Protein AF-A0A4P2PU37-F1 (afdb_monomer_lite)

Structure (mmCIF, N/CA/C/O backbone):
data_AF-A0A4P2PU37-F1
#
_entry.id   AF-A0A4P2PU37-F1
#
loop_
_atom_site.group_PDB
_atom_site.id
_atom_site.type_symbol
_atom_site.label_atom_id
_atom_site.label_alt_id
_atom_site.label_comp_id
_atom_site.label_asym_id
_atom_site.label_entity_id
_atom_site.label_seq_id
_atom_site.pdbx_PDB_ins_code
_atom_site.Cartn_x
_atom_site.Cartn_y
_atom_site.Cartn_z
_atom_site.occupancy
_atom_site.B_iso_or_equiv
_atom_site.auth_seq_id
_atom_site.auth_comp_id
_atom_site.auth_asym_id
_atom_site.auth_atom_id
_atom_site.pdbx_PDB_model_num
ATOM 1 N N . MET A 1 1 ? 13.253 -7.412 18.523 1.00 65.69 1 MET A N 1
ATOM 2 C CA . MET A 1 1 ? 12.822 -6.190 17.816 1.00 65.69 1 MET A CA 1
ATOM 3 C C . MET A 1 1 ? 11.401 -6.396 17.293 1.00 65.69 1 MET A C 1
ATOM 5 O O . MET A 1 1 ? 11.232 -7.110 16.310 1.00 65.69 1 MET A O 1
ATOM 9 N N . PRO A 1 2 ? 10.362 -5.872 17.968 1.00 86.50 2 PRO A N 1
ATOM 10 C CA . PRO A 1 2 ? 8.965 -6.114 17.576 1.00 86.50 2 PRO A CA 1
ATOM 11 C C . PRO A 1 2 ? 8.624 -5.653 16.155 1.00 86.50 2 PRO A C 1
ATOM 13 O O . PRO A 1 2 ? 7.863 -6.328 15.464 1.00 86.50 2 PRO A O 1
ATOM 16 N N . MET A 1 3 ? 9.255 -4.575 15.675 1.00 94.00 3 MET A N 1
ATOM 17 C CA . MET A 1 3 ? 9.102 -4.128 14.287 1.00 94.00 3 MET A CA 1
ATOM 18 C C . MET A 1 3 ? 9.576 -5.183 13.276 1.00 94.00 3 MET A C 1
ATOM 20 O O . MET A 1 3 ? 8.877 -5.446 12.304 1.00 94.00 3 MET A O 1
ATOM 24 N N . ASP A 1 4 ? 10.692 -5.871 13.527 1.00 95.38 4 ASP A N 1
ATOM 25 C CA . ASP A 1 4 ? 11.178 -6.914 12.613 1.00 95.38 4 ASP A CA 1
ATOM 26 C C . ASP A 1 4 ? 10.218 -8.100 12.519 1.00 95.38 4 ASP A C 1
ATOM 28 O O . ASP A 1 4 ? 10.072 -8.696 11.456 1.00 95.38 4 ASP A O 1
ATOM 32 N N . SER A 1 5 ? 9.506 -8.416 13.606 1.00 96.81 5 SER A N 1
ATOM 33 C CA . SER A 1 5 ? 8.464 -9.452 13.586 1.00 96.81 5 SER A CA 1
ATOM 34 C C . SER A 1 5 ? 7.273 -9.040 12.716 1.00 96.81 5 SER A C 1
ATOM 36 O O . SER A 1 5 ? 6.721 -9.872 11.995 1.00 96.81 5 SER A O 1
ATOM 38 N N . ILE A 1 6 ? 6.897 -7.756 12.734 1.00 98.12 6 ILE A N 1
ATOM 39 C CA . ILE A 1 6 ? 5.874 -7.200 11.838 1.00 98.12 6 ILE A CA 1
ATOM 40 C C . ILE A 1 6 ? 6.358 -7.188 10.387 1.00 98.12 6 ILE A C 1
ATOM 42 O O . ILE A 1 6 ? 5.600 -7.573 9.500 1.00 98.12 6 ILE A O 1
ATOM 46 N N . ILE A 1 7 ? 7.611 -6.807 10.133 1.00 98.44 7 ILE A N 1
ATOM 47 C CA . ILE A 1 7 ? 8.194 -6.803 8.785 1.00 98.44 7 ILE A CA 1
ATOM 48 C C . ILE A 1 7 ? 8.253 -8.228 8.228 1.00 98.44 7 ILE A C 1
ATOM 50 O O . ILE A 1 7 ? 7.788 -8.461 7.117 1.00 98.44 7 ILE A O 1
ATOM 54 N N . ALA A 1 8 ? 8.747 -9.203 8.994 1.00 98.44 8 ALA A N 1
ATOM 55 C CA . ALA A 1 8 ? 8.789 -10.603 8.572 1.00 98.44 8 ALA A CA 1
ATOM 56 C C . ALA A 1 8 ? 7.382 -11.157 8.287 1.00 98.44 8 ALA A C 1
ATOM 58 O O . ALA A 1 8 ? 7.163 -11.837 7.281 1.00 98.44 8 ALA A O 1
ATOM 59 N N . TRP A 1 9 ? 6.403 -10.816 9.131 1.00 98.56 9 TRP A N 1
ATOM 60 C CA . TRP A 1 9 ? 5.000 -11.138 8.884 1.00 98.56 9 TRP A CA 1
ATOM 61 C C . TRP A 1 9 ? 4.493 -10.508 7.577 1.00 98.56 9 TRP A C 1
ATOM 63 O O . TRP A 1 9 ? 3.928 -11.218 6.745 1.00 98.56 9 TRP A O 1
ATOM 73 N N . ALA A 1 10 ? 4.747 -9.221 7.348 1.00 98.75 10 ALA A N 1
ATOM 74 C CA . ALA A 1 10 ? 4.367 -8.517 6.127 1.00 98.75 10 ALA A CA 1
ATOM 75 C C . ALA A 1 10 ? 5.001 -9.139 4.870 1.00 98.75 10 ALA A C 1
ATOM 77 O O . ALA A 1 10 ? 4.288 -9.415 3.905 1.00 98.75 10 ALA A O 1
ATOM 78 N N . VAL A 1 11 ? 6.300 -9.454 4.900 1.00 98.75 11 VAL A N 1
ATOM 79 C CA . VAL A 1 11 ? 6.991 -10.160 3.806 1.00 98.75 11 VAL A CA 1
ATOM 80 C C . VAL A 1 11 ? 6.341 -11.516 3.537 1.00 98.75 11 VAL A C 1
ATOM 82 O O . VAL A 1 11 ? 6.129 -11.871 2.378 1.00 98.75 11 VAL A O 1
ATOM 85 N N . SER A 1 12 ? 5.949 -12.257 4.581 1.00 98.69 12 SER A N 1
ATOM 86 C CA . SER A 1 12 ? 5.263 -13.543 4.405 1.00 98.69 12 SER A CA 1
ATOM 87 C C . SER A 1 12 ? 3.925 -13.407 3.664 1.00 98.69 12 SER A C 1
ATOM 89 O O . SER A 1 12 ? 3.588 -14.269 2.852 1.00 98.69 12 SER A O 1
ATOM 91 N N . LEU A 1 13 ? 3.187 -12.309 3.883 1.00 98.75 13 LEU A N 1
ATOM 92 C CA . LEU A 1 13 ? 1.969 -12.007 3.127 1.00 98.75 13 LEU A CA 1
ATOM 93 C C . LEU A 1 13 ? 2.294 -11.695 1.666 1.00 98.75 13 LEU A C 1
ATOM 95 O O . LEU A 1 13 ? 1.659 -12.246 0.769 1.00 98.75 13 LEU A O 1
ATOM 99 N N . MET A 1 14 ? 3.300 -10.850 1.429 1.00 98.75 14 MET A N 1
ATOM 100 C CA . MET A 1 14 ? 3.706 -10.453 0.081 1.00 98.75 14 MET A CA 1
ATOM 101 C C . MET A 1 14 ? 4.127 -11.662 -0.759 1.00 98.75 14 MET A C 1
ATOM 103 O O . MET A 1 14 ? 3.606 -11.841 -1.856 1.00 98.75 14 MET A O 1
ATOM 107 N N . VAL A 1 15 ? 4.990 -12.533 -0.223 1.00 98.62 15 VAL A N 1
ATOM 108 C CA . VAL A 1 15 ? 5.440 -13.762 -0.903 1.00 98.62 15 VAL A CA 1
ATOM 109 C C . VAL A 1 15 ? 4.270 -14.707 -1.184 1.00 98.62 15 VAL A C 1
ATOM 111 O O . VAL A 1 15 ? 4.214 -15.306 -2.254 1.00 98.62 15 VAL A O 1
ATOM 114 N N . ALA A 1 16 ? 3.316 -14.827 -0.255 1.00 98.50 16 ALA A N 1
ATOM 115 C CA . ALA A 1 16 ? 2.135 -15.664 -0.456 1.00 98.50 16 ALA A CA 1
ATOM 116 C C . ALA A 1 16 ? 1.189 -15.121 -1.544 1.00 98.50 16 ALA A C 1
ATOM 118 O O . ALA A 1 16 ? 0.482 -15.901 -2.179 1.00 98.50 16 ALA A O 1
ATOM 119 N N . TRP A 1 17 ? 1.139 -13.803 -1.753 1.00 98.44 17 TRP A N 1
ATOM 120 C CA . TRP A 1 17 ? 0.254 -13.173 -2.741 1.00 98.44 17 TRP A CA 1
ATOM 121 C C . TRP A 1 17 ? 0.895 -12.986 -4.116 1.00 98.44 17 TRP A C 1
ATOM 123 O O . TRP A 1 17 ? 0.179 -12.984 -5.116 1.00 98.44 17 TRP A O 1
ATOM 133 N N . ALA A 1 18 ? 2.212 -12.804 -4.164 1.00 98.25 18 ALA A N 1
ATOM 134 C CA . ALA A 1 18 ? 2.989 -12.617 -5.380 1.00 98.25 18 ALA A CA 1
ATOM 135 C C . ALA A 1 18 ? 4.427 -13.111 -5.135 1.00 98.25 18 ALA A C 1
ATOM 137 O O . ALA A 1 18 ? 5.247 -12.372 -4.599 1.00 98.25 18 ALA A O 1
ATOM 138 N N . PRO A 1 19 ? 4.759 -14.366 -5.472 1.00 98.31 19 PRO A N 1
ATOM 139 C CA . PRO A 1 19 ? 6.125 -14.858 -5.330 1.00 98.31 19 PRO A CA 1
ATOM 140 C C . PRO A 1 19 ? 7.108 -14.070 -6.227 1.00 98.31 19 PRO A C 1
ATOM 142 O O . PRO A 1 19 ? 6.803 -13.854 -7.405 1.00 98.31 19 PRO A O 1
ATOM 145 N N . PRO A 1 20 ? 8.280 -13.643 -5.715 1.00 98.06 20 PRO A N 1
ATOM 146 C CA . PRO A 1 20 ? 9.267 -12.908 -6.506 1.00 98.06 20 PRO A CA 1
ATOM 147 C C . PRO A 1 20 ? 9.956 -13.791 -7.554 1.00 98.06 20 PRO A C 1
ATOM 149 O O . PRO A 1 20 ? 10.003 -15.014 -7.425 1.00 98.06 20 PRO A O 1
ATOM 152 N N . GLY A 1 21 ? 10.524 -13.154 -8.582 1.00 96.94 21 GLY A N 1
ATOM 153 C CA . GLY A 1 21 ? 11.294 -13.824 -9.637 1.00 96.94 21 GLY A CA 1
ATOM 154 C C . GLY A 1 21 ? 10.474 -14.509 -10.735 1.00 96.94 21 GLY A C 1
ATOM 155 O O . GLY A 1 21 ? 11.026 -15.255 -11.535 1.00 96.94 21 GLY A O 1
ATOM 156 N N . LEU A 1 22 ? 9.161 -14.256 -10.798 1.00 97.06 22 LEU A N 1
ATOM 157 C CA . LEU A 1 22 ? 8.265 -14.830 -11.815 1.00 97.06 22 LEU A CA 1
ATOM 158 C C . LEU A 1 22 ? 7.967 -13.889 -12.996 1.00 97.06 22 LEU A C 1
ATOM 160 O O . LEU A 1 22 ? 7.242 -14.260 -13.917 1.00 97.06 22 LEU A O 1
ATOM 164 N N . SER A 1 23 ? 8.469 -12.652 -12.966 1.00 96.62 23 SER A N 1
ATOM 165 C CA . SER A 1 23 ? 8.182 -11.669 -14.014 1.00 96.62 23 SER A CA 1
ATOM 166 C C . SER A 1 23 ? 8.939 -11.983 -15.303 1.00 96.62 23 SER A C 1
ATOM 168 O O . SER A 1 23 ? 10.128 -12.279 -15.273 1.00 96.62 23 SER A O 1
ATOM 170 N N . LEU A 1 24 ? 8.262 -11.833 -16.443 1.00 96.56 24 LEU A N 1
ATOM 171 C CA . LEU A 1 24 ? 8.860 -11.934 -17.781 1.00 96.56 24 LEU A CA 1
ATOM 172 C C . LEU A 1 24 ? 9.108 -10.557 -18.425 1.00 96.56 24 LEU A C 1
ATOM 174 O O . LEU A 1 24 ? 9.612 -10.462 -19.542 1.00 96.56 24 LEU A O 1
ATOM 178 N N . ILE A 1 25 ? 8.733 -9.472 -17.742 1.00 96.38 25 ILE A N 1
ATOM 179 C CA . ILE A 1 25 ? 8.945 -8.105 -18.224 1.00 96.38 25 ILE A CA 1
ATOM 180 C C . ILE A 1 25 ? 10.411 -7.746 -18.003 1.00 96.38 25 ILE A C 1
ATOM 182 O O . ILE A 1 25 ? 10.846 -7.719 -16.857 1.00 96.38 25 ILE A O 1
ATOM 186 N N . LYS A 1 26 ? 11.139 -7.415 -19.077 1.00 97.06 26 LYS A N 1
ATOM 187 C CA . LYS A 1 26 ? 12.590 -7.143 -19.077 1.00 97.06 26 LYS A CA 1
ATOM 188 C C . LYS A 1 26 ? 13.081 -6.330 -17.870 1.00 97.06 26 LYS A C 1
ATOM 190 O O . LYS A 1 26 ? 13.990 -6.773 -17.179 1.00 97.06 26 LYS A O 1
ATOM 195 N N . ASP A 1 27 ? 12.468 -5.179 -17.593 1.00 97.19 27 ASP A N 1
ATOM 196 C CA . ASP A 1 27 ? 12.908 -4.274 -16.515 1.00 97.19 27 ASP A CA 1
ATOM 197 C C . ASP A 1 27 ? 12.493 -4.746 -15.105 1.00 97.19 27 ASP A C 1
ATOM 199 O O . ASP A 1 27 ? 12.959 -4.224 -14.089 1.00 97.19 27 ASP A O 1
ATOM 203 N N . ALA A 1 28 ? 11.621 -5.752 -15.036 1.00 97.50 28 ALA A N 1
ATOM 204 C CA . ALA A 1 28 ? 11.094 -6.335 -13.811 1.00 97.50 28 ALA A CA 1
ATOM 205 C C . ALA A 1 28 ? 11.692 -7.712 -13.477 1.00 97.50 28 ALA A C 1
ATOM 207 O O . ALA A 1 28 ? 11.301 -8.290 -12.463 1.00 97.50 28 ALA A O 1
ATOM 208 N N . ILE A 1 29 ? 12.578 -8.248 -14.325 1.00 98.12 29 ILE A N 1
ATOM 209 C CA . ILE A 1 29 ? 13.285 -9.503 -14.057 1.00 98.12 29 ILE A CA 1
ATOM 210 C C . ILE A 1 29 ? 14.240 -9.280 -12.881 1.00 98.12 29 ILE A C 1
ATOM 212 O O . ILE A 1 29 ? 15.013 -8.324 -12.854 1.00 98.12 29 ILE A O 1
ATOM 216 N N . GLU A 1 30 ? 14.161 -10.180 -11.913 1.00 97.88 30 GLU A N 1
ATOM 217 C CA . GLU A 1 30 ? 15.044 -10.301 -10.756 1.00 97.88 30 GLU A CA 1
ATOM 218 C C . GLU A 1 30 ? 15.026 -11.766 -10.317 1.00 97.88 30 GLU A C 1
ATOM 220 O O . GLU A 1 30 ? 14.094 -12.507 -10.642 1.00 97.88 30 GLU A O 1
ATOM 225 N N . THR A 1 31 ? 16.037 -12.201 -9.579 1.00 98.38 31 THR A N 1
ATOM 226 C CA . THR A 1 31 ? 16.027 -13.526 -8.951 1.00 98.38 31 THR A CA 1
ATOM 227 C C . THR A 1 31 ? 15.024 -13.574 -7.785 1.00 98.38 31 THR A C 1
ATOM 229 O O . THR A 1 31 ? 14.686 -12.534 -7.205 1.00 98.38 31 THR A O 1
ATOM 232 N N . PRO A 1 32 ? 14.539 -14.764 -7.382 1.00 98.31 32 PRO A N 1
ATOM 233 C CA . PRO A 1 32 ? 13.696 -14.897 -6.193 1.00 98.31 32 PRO A CA 1
ATOM 234 C C . PRO A 1 32 ? 14.338 -14.327 -4.916 1.00 98.31 32 PRO A C 1
ATOM 236 O O . PRO A 1 32 ? 13.635 -13.792 -4.057 1.00 98.31 32 PRO A O 1
ATOM 239 N N . GLU A 1 33 ? 15.661 -14.419 -4.787 1.00 98.19 33 GLU A N 1
ATOM 240 C CA . GLU A 1 33 ? 16.443 -13.918 -3.652 1.00 98.19 33 GLU A CA 1
ATOM 241 C C . GLU A 1 33 ? 16.502 -12.386 -3.647 1.00 98.19 33 GLU A C 1
ATOM 243 O O . GLU A 1 33 ? 16.184 -11.768 -2.628 1.00 98.19 33 GLU A O 1
ATOM 248 N N . GLU A 1 34 ? 16.819 -11.767 -4.790 1.00 98.44 34 GLU A N 1
ATOM 249 C CA . GLU A 1 34 ? 16.795 -10.306 -4.956 1.00 98.44 34 GLU A CA 1
ATOM 250 C C . GLU A 1 34 ? 15.398 -9.739 -4.692 1.00 98.44 34 GLU A C 1
ATOM 252 O O . GLU A 1 34 ? 15.245 -8.767 -3.946 1.00 98.44 34 GLU A O 1
ATOM 257 N N . GLY A 1 35 ? 14.359 -10.382 -5.231 1.00 98.50 35 GLY A N 1
ATOM 258 C CA . GLY A 1 35 ? 12.984 -9.950 -5.009 1.00 98.50 35 GLY A CA 1
ATOM 259 C C . GLY A 1 35 ? 12.533 -10.114 -3.558 1.00 98.50 35 GLY A C 1
ATOM 260 O O . GLY A 1 35 ? 11.848 -9.237 -3.033 1.00 98.50 35 GLY A O 1
ATOM 261 N N . ARG A 1 36 ? 12.969 -11.171 -2.853 1.00 98.44 36 ARG A N 1
ATOM 262 C CA . ARG A 1 36 ? 12.735 -11.313 -1.402 1.00 98.44 36 ARG A CA 1
ATOM 263 C C . ARG A 1 36 ? 13.408 -10.197 -0.603 1.00 98.44 36 ARG A C 1
ATOM 265 O O . ARG A 1 36 ? 12.766 -9.625 0.277 1.00 98.44 36 ARG A O 1
ATOM 272 N N . ALA A 1 37 ? 14.658 -9.857 -0.916 1.00 98.50 37 ALA A N 1
ATOM 273 C CA . ALA A 1 37 ? 15.350 -8.740 -0.273 1.00 98.50 37 ALA A CA 1
ATOM 274 C C . ALA A 1 37 ? 14.622 -7.409 -0.532 1.00 98.50 37 ALA A C 1
ATOM 276 O O . ALA A 1 37 ? 14.380 -6.634 0.391 1.00 98.50 37 ALA A O 1
ATOM 277 N N . ARG A 1 38 ? 14.160 -7.178 -1.764 1.00 98.56 38 ARG A N 1
ATOM 278 C CA . ARG A 1 38 ? 13.359 -5.996 -2.107 1.00 98.56 38 ARG A CA 1
ATOM 279 C C . ARG A 1 38 ? 12.009 -5.971 -1.388 1.00 98.56 38 ARG A C 1
ATOM 281 O O . ARG A 1 38 ? 11.567 -4.911 -0.954 1.00 98.56 38 ARG A O 1
ATOM 288 N N . TYR A 1 39 ? 11.365 -7.122 -1.197 1.00 98.69 39 TYR A N 1
ATOM 289 C CA . TYR A 1 39 ? 10.125 -7.219 -0.422 1.00 98.69 39 TYR A CA 1
ATOM 290 C C . TYR A 1 39 ? 10.334 -6.831 1.041 1.00 98.69 39 TYR A C 1
ATOM 292 O O . TYR A 1 39 ? 9.449 -6.200 1.613 1.00 98.69 39 TYR A O 1
ATOM 300 N N . HIS A 1 40 ? 11.493 -7.136 1.634 1.00 98.69 40 HIS A N 1
ATOM 301 C CA . HIS A 1 40 ? 11.838 -6.644 2.971 1.00 98.69 40 HIS A CA 1
ATOM 302 C C . HIS A 1 40 ? 11.870 -5.113 3.030 1.00 98.69 40 HIS A C 1
ATOM 304 O O . HIS A 1 40 ? 11.290 -4.537 3.950 1.00 98.69 40 HIS A O 1
ATOM 310 N N . GLU A 1 41 ? 12.466 -4.451 2.038 1.00 98.62 41 GLU A N 1
ATOM 311 C CA . GLU A 1 41 ? 12.515 -2.984 1.974 1.00 98.62 41 GLU A CA 1
ATOM 312 C C . GLU A 1 41 ? 11.128 -2.360 1.758 1.00 98.62 41 GLU A C 1
ATOM 314 O O . GLU A 1 41 ? 10.772 -1.369 2.397 1.00 98.62 41 GLU A O 1
ATOM 319 N N . ILE A 1 42 ? 10.294 -2.978 0.917 1.00 98.81 42 ILE A N 1
ATOM 320 C CA . ILE A 1 42 ? 8.896 -2.565 0.727 1.00 98.81 42 ILE A CA 1
ATOM 321 C C . ILE A 1 42 ? 8.099 -2.724 2.026 1.00 98.81 42 ILE A C 1
ATOM 323 O O . ILE A 1 42 ? 7.398 -1.799 2.438 1.00 98.81 42 ILE A O 1
ATOM 327 N N . ALA A 1 43 ? 8.204 -3.885 2.676 1.00 98.69 43 ALA A N 1
ATOM 328 C CA . ALA A 1 43 ? 7.507 -4.177 3.922 1.00 98.69 43 ALA A CA 1
ATOM 329 C C . ALA A 1 43 ? 7.949 -3.238 5.050 1.00 98.69 43 ALA A C 1
ATOM 331 O O . ALA A 1 43 ? 7.098 -2.765 5.803 1.00 98.69 43 ALA A O 1
ATOM 332 N N . ARG A 1 44 ? 9.249 -2.924 5.139 1.00 98.62 44 ARG A N 1
ATOM 333 C CA . ARG A 1 44 ? 9.804 -1.948 6.086 1.00 98.62 44 ARG A CA 1
ATOM 334 C C . ARG A 1 44 ? 9.179 -0.569 5.881 1.00 98.62 44 ARG A C 1
ATOM 336 O O . ARG A 1 44 ? 8.603 -0.042 6.829 1.00 98.62 44 ARG A O 1
ATOM 343 N N . ALA A 1 45 ? 9.201 -0.042 4.656 1.00 98.62 45 ALA A N 1
ATOM 344 C CA . ALA A 1 45 ? 8.617 1.263 4.341 1.00 98.62 45 ALA A CA 1
ATOM 345 C C . ALA A 1 45 ? 7.105 1.310 4.618 1.00 98.62 45 ALA A C 1
ATOM 347 O O . ALA A 1 45 ? 6.597 2.247 5.234 1.00 98.62 45 ALA A O 1
ATOM 348 N N . ALA A 1 46 ? 6.366 0.270 4.222 1.00 98.75 46 ALA A N 1
ATOM 349 C CA . ALA A 1 46 ? 4.937 0.178 4.501 1.00 98.75 46 ALA A CA 1
ATOM 350 C C . ALA A 1 46 ? 4.651 0.125 6.013 1.00 98.75 46 ALA A C 1
ATOM 352 O O . ALA A 1 46 ? 3.723 0.782 6.489 1.00 98.75 46 ALA A O 1
ATOM 353 N N . ALA A 1 47 ? 5.449 -0.633 6.774 1.00 98.50 47 ALA A N 1
ATOM 354 C CA . ALA A 1 47 ? 5.316 -0.743 8.222 1.00 98.50 47 ALA A CA 1
ATOM 355 C C . ALA A 1 47 ? 5.638 0.580 8.923 1.00 98.50 47 ALA A C 1
ATOM 357 O O . ALA A 1 47 ? 4.867 0.989 9.787 1.00 98.50 47 ALA A O 1
ATOM 358 N N . GLN A 1 48 ? 6.696 1.284 8.509 1.00 97.81 48 GLN A N 1
ATOM 359 C CA . GLN A 1 48 ? 7.028 2.621 9.015 1.00 97.81 48 GLN A CA 1
ATOM 360 C C . GLN A 1 48 ? 5.845 3.580 8.857 1.00 97.81 48 GLN A C 1
ATOM 362 O O . GLN A 1 48 ? 5.469 4.246 9.815 1.00 97.81 48 GLN A O 1
ATOM 367 N N . VAL A 1 49 ? 5.183 3.584 7.697 1.00 98.31 49 VAL A N 1
ATOM 368 C CA . VAL A 1 49 ? 4.007 4.436 7.461 1.00 98.31 49 VAL A CA 1
ATOM 369 C C . VAL A 1 49 ? 2.783 3.984 8.261 1.00 98.31 49 VAL A C 1
ATOM 371 O O . VAL A 1 49 ? 2.077 4.817 8.829 1.00 98.31 49 VAL A O 1
ATOM 374 N N . ALA A 1 50 ? 2.505 2.680 8.324 1.00 98.38 50 ALA A N 1
ATOM 375 C CA . ALA A 1 50 ? 1.348 2.156 9.051 1.00 98.38 50 ALA A CA 1
ATOM 376 C C . ALA A 1 50 ? 1.467 2.342 10.575 1.00 98.38 50 ALA A C 1
ATOM 378 O O . ALA A 1 50 ? 0.452 2.520 11.257 1.00 98.38 50 ALA A O 1
ATOM 379 N N . TYR A 1 51 ? 2.692 2.317 11.106 1.00 97.88 51 TYR A N 1
ATOM 380 C CA . TYR A 1 51 ? 2.996 2.477 12.529 1.00 97.88 51 TYR A CA 1
ATOM 381 C C . TYR A 1 51 ? 3.439 3.882 12.935 1.00 97.88 51 TYR A C 1
ATOM 383 O O . TYR A 1 51 ? 3.592 4.133 14.127 1.00 97.88 51 TYR A O 1
ATOM 391 N N . ASP A 1 52 ? 3.560 4.816 11.994 1.00 96.75 52 ASP A N 1
ATOM 392 C CA . ASP A 1 52 ? 3.818 6.219 12.304 1.00 96.75 52 ASP A CA 1
ATOM 393 C C . ASP A 1 52 ? 2.704 6.779 13.222 1.00 96.75 52 ASP A C 1
ATOM 395 O O . ASP A 1 52 ? 1.519 6.738 12.846 1.00 96.75 52 ASP A O 1
ATOM 399 N N . PRO A 1 53 ? 3.039 7.287 14.427 1.00 95.31 53 PRO A N 1
ATOM 400 C CA . PRO A 1 53 ? 2.060 7.833 15.364 1.00 95.31 53 PRO A CA 1
ATOM 401 C C . PRO A 1 53 ? 1.269 9.017 14.787 1.00 95.31 53 PRO A C 1
ATOM 403 O O . PRO A 1 53 ? 0.090 9.157 15.111 1.00 95.31 53 PRO A O 1
ATOM 406 N N . GLU A 1 54 ? 1.855 9.790 13.870 1.00 95.62 54 GLU A N 1
ATOM 407 C CA . GLU A 1 54 ? 1.210 10.930 13.202 1.00 95.62 54 GLU A CA 1
ATOM 408 C C . GLU A 1 54 ? 0.221 10.488 12.109 1.00 95.62 54 GLU A C 1
ATOM 410 O O . GLU A 1 54 ? -0.615 11.264 11.633 1.00 95.62 54 GLU A O 1
ATOM 415 N N . GLN A 1 55 ? 0.283 9.220 11.690 1.00 96.50 55 GLN A N 1
ATOM 416 C CA . GLN A 1 55 ? -0.655 8.643 10.735 1.00 96.50 55 GLN A CA 1
ATOM 417 C C . GLN A 1 55 ? -1.793 7.931 11.464 1.00 96.50 55 GLN A C 1
ATOM 419 O O . GLN A 1 55 ? -1.598 6.986 12.229 1.00 96.50 55 GLN A O 1
ATOM 424 N N . LYS A 1 56 ? -3.029 8.354 11.177 1.00 97.44 56 LYS A N 1
ATOM 425 C CA . LYS A 1 56 ? -4.228 7.653 11.650 1.00 97.44 56 LYS A CA 1
ATOM 426 C C . LYS A 1 56 ? -4.441 6.380 10.815 1.00 97.44 56 LYS A C 1
ATOM 428 O O . LYS A 1 56 ? -4.555 6.510 9.591 1.00 97.44 56 LYS A O 1
ATOM 433 N N . PRO A 1 57 ? -4.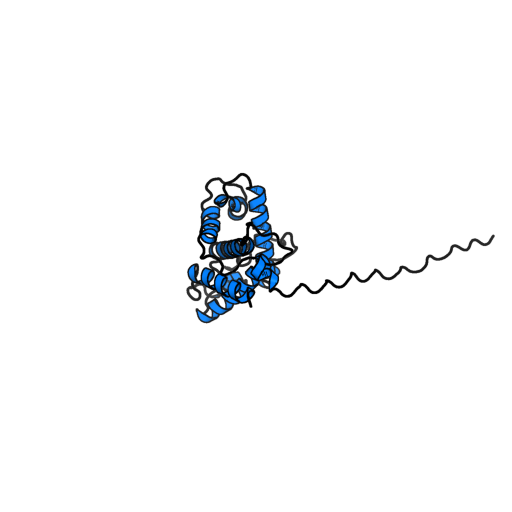564 5.191 11.431 1.00 98.19 57 PRO A N 1
ATOM 434 C CA . PRO A 1 57 ? -4.861 3.963 10.702 1.00 98.19 57 PRO A CA 1
ATOM 435 C C . PRO A 1 57 ? -6.262 3.992 10.075 1.00 98.19 57 PRO A C 1
ATOM 437 O O . PRO A 1 57 ? -7.139 4.762 10.479 1.00 98.19 57 PRO A O 1
ATOM 440 N N . VAL A 1 58 ? -6.466 3.147 9.064 1.00 98.19 58 VAL A N 1
ATOM 441 C CA . VAL A 1 58 ? -7.762 2.974 8.387 1.00 98.19 58 VAL A CA 1
ATOM 442 C C . VAL A 1 58 ? -8.719 2.166 9.261 1.00 98.19 58 VAL A C 1
ATOM 444 O O . VAL A 1 58 ? -9.903 2.494 9.350 1.00 98.19 58 VAL A O 1
ATOM 447 N N . PHE A 1 59 ? -8.196 1.133 9.920 1.00 98.31 59 PHE A N 1
ATOM 448 C CA . PHE A 1 59 ? -8.937 0.286 10.849 1.00 98.31 59 PHE A CA 1
ATOM 449 C C . PHE A 1 59 ? -8.652 0.677 12.303 1.00 98.31 59 PHE A C 1
ATOM 451 O O . PHE A 1 59 ? -7.625 1.281 12.612 1.00 98.31 59 PHE A O 1
ATOM 458 N N . GLY A 1 60 ? -9.591 0.354 13.193 1.00 96.88 60 GLY A N 1
ATOM 459 C CA . GLY A 1 60 ? -9.457 0.558 14.638 1.00 96.88 60 GLY A CA 1
ATOM 460 C C . GLY A 1 60 ? -9.119 -0.734 15.386 1.00 96.88 60 GLY A C 1
ATOM 461 O O . GLY A 1 60 ? -8.896 -1.777 14.783 1.00 96.88 60 GLY A O 1
ATOM 462 N N . GLY A 1 61 ? -9.137 -0.668 16.717 1.00 97.44 61 GLY A N 1
ATOM 463 C CA . GLY A 1 61 ? -8.920 -1.825 17.589 1.00 97.44 61 GLY A CA 1
ATOM 464 C C . GLY A 1 61 ? -7.442 -2.167 17.833 1.00 97.44 61 GLY A C 1
ATOM 465 O O . GLY A 1 61 ? -6.556 -1.468 17.344 1.00 97.44 61 GLY A O 1
ATOM 466 N N . PRO A 1 62 ? -7.152 -3.249 18.584 1.00 97.94 62 PRO A N 1
ATOM 467 C CA . PRO A 1 62 ? -5.797 -3.567 19.060 1.00 97.94 62 PRO A CA 1
ATOM 468 C C . PRO A 1 62 ? -4.764 -3.907 17.972 1.00 97.94 62 PRO A C 1
ATOM 470 O O . PRO A 1 62 ? -3.602 -4.154 18.295 1.00 97.94 62 PRO A O 1
ATOM 473 N N . ARG A 1 63 ? -5.198 -4.035 16.714 1.00 97.81 63 ARG A N 1
ATOM 474 C CA . ARG A 1 63 ? -4.382 -4.374 15.535 1.00 97.81 63 ARG A CA 1
ATOM 475 C C . ARG A 1 63 ? -4.760 -3.528 14.313 1.00 97.81 63 ARG A C 1
ATOM 477 O O . ARG A 1 63 ? -4.469 -3.919 13.186 1.00 97.81 63 ARG A O 1
ATOM 484 N N . GLY A 1 64 ? -5.420 -2.388 14.513 1.00 98.31 64 GLY A N 1
ATOM 485 C CA . GLY A 1 64 ? -5.878 -1.537 13.418 1.00 98.31 64 GLY A CA 1
ATOM 486 C C . GLY A 1 64 ? -4.744 -1.055 12.501 1.00 98.31 64 GLY A C 1
ATOM 487 O O . GLY A 1 64 ? -4.936 -0.946 11.287 1.00 98.31 64 GLY A O 1
ATOM 488 N N . ARG A 1 65 ? -3.536 -0.821 13.033 1.00 98.56 65 ARG A N 1
ATOM 489 C CA . ARG A 1 65 ? -2.336 -0.477 12.247 1.00 98.56 65 ARG A CA 1
ATOM 490 C C . ARG A 1 65 ? -1.804 -1.681 11.478 1.00 98.56 65 ARG A C 1
ATOM 492 O O . ARG A 1 65 ? -1.544 -1.541 10.287 1.00 98.56 65 ARG A O 1
ATOM 499 N N . ALA A 1 66 ? -1.736 -2.864 12.091 1.00 98.50 66 ALA A N 1
ATOM 500 C CA . ALA A 1 66 ? -1.397 -4.099 11.374 1.00 98.50 66 ALA A CA 1
ATOM 501 C C . ALA A 1 66 ? -2.386 -4.406 10.232 1.00 98.50 66 ALA A C 1
ATOM 503 O O . ALA A 1 66 ? -1.980 -4.743 9.122 1.00 98.50 66 ALA A O 1
ATOM 504 N N . GLU A 1 67 ? -3.688 -4.247 10.466 1.00 98.69 67 GLU A N 1
ATOM 505 C CA . GLU A 1 67 ? -4.722 -4.413 9.436 1.00 98.69 67 GLU A CA 1
ATOM 506 C C . GLU A 1 67 ? -4.594 -3.349 8.338 1.00 98.69 67 GLU A C 1
ATOM 508 O O . GLU A 1 67 ? -4.774 -3.639 7.154 1.00 98.69 67 GLU A O 1
ATOM 513 N N . THR A 1 68 ? -4.213 -2.121 8.708 1.00 98.81 68 THR A N 1
ATOM 514 C CA . THR A 1 68 ? -3.924 -1.047 7.747 1.00 98.81 68 THR A CA 1
ATOM 515 C C . THR A 1 68 ? -2.701 -1.393 6.895 1.00 98.81 68 THR A C 1
ATOM 517 O O . THR A 1 68 ? -2.751 -1.225 5.678 1.00 98.81 68 THR A O 1
ATOM 520 N N . LEU A 1 69 ? -1.639 -1.941 7.494 1.00 98.81 69 LEU A N 1
ATOM 521 C CA . LEU A 1 69 ? -0.462 -2.450 6.785 1.00 98.81 69 LEU A CA 1
ATOM 522 C C . LEU A 1 69 ? -0.842 -3.569 5.804 1.00 98.81 69 LEU A C 1
ATOM 524 O O . LEU A 1 69 ? -0.483 -3.504 4.629 1.00 98.81 69 LEU A O 1
ATOM 528 N N . ALA A 1 70 ? -1.633 -4.552 6.242 1.00 98.81 70 ALA A N 1
ATOM 529 C CA . ALA A 1 70 ? -2.122 -5.617 5.367 1.00 98.81 70 ALA A CA 1
ATOM 530 C C . ALA A 1 70 ? -2.959 -5.072 4.198 1.00 98.81 70 ALA A C 1
ATOM 532 O O . ALA A 1 70 ? -2.851 -5.582 3.082 1.00 98.81 70 ALA A O 1
ATOM 533 N N . LEU A 1 71 ? -3.764 -4.024 4.417 1.00 98.88 71 LEU A N 1
ATOM 534 C CA . LEU A 1 71 ? -4.512 -3.362 3.347 1.00 98.88 71 LEU A CA 1
ATOM 535 C C . LEU A 1 71 ? -3.596 -2.638 2.359 1.00 98.88 71 LEU A C 1
ATOM 537 O O . LEU A 1 71 ? -3.780 -2.815 1.157 1.00 98.88 71 LEU A O 1
ATOM 541 N N . LEU A 1 72 ? -2.609 -1.874 2.835 1.00 98.88 72 LEU A N 1
ATOM 542 C CA . LEU A 1 72 ? -1.625 -1.209 1.971 1.00 98.88 72 LEU A CA 1
ATOM 543 C C . LEU A 1 72 ? -0.907 -2.227 1.079 1.00 98.88 72 LEU A C 1
ATOM 545 O O . LEU A 1 72 ? -0.834 -2.047 -0.135 1.00 98.88 72 LEU A O 1
ATOM 549 N N . LEU A 1 73 ? -0.446 -3.334 1.662 1.00 98.88 73 LEU A N 1
ATOM 550 C CA . LEU A 1 73 ? 0.222 -4.397 0.917 1.00 98.88 73 LEU A CA 1
ATOM 551 C C . LEU A 1 73 ? -0.739 -5.102 -0.043 1.00 98.88 73 LEU A C 1
ATOM 553 O O . LEU A 1 73 ? -0.372 -5.333 -1.192 1.00 98.88 73 LEU A O 1
ATOM 557 N N . SER A 1 74 ? -1.967 -5.407 0.379 1.00 98.81 74 SER A N 1
ATOM 558 C CA . SER A 1 74 ? -2.983 -6.016 -0.487 1.00 98.81 74 SER A CA 1
ATOM 559 C C . SER A 1 74 ? -3.237 -5.155 -1.725 1.00 98.81 74 SER A C 1
ATOM 561 O O . SER A 1 74 ? -3.198 -5.667 -2.843 1.00 98.81 74 SER A O 1
ATOM 563 N N . ILE A 1 75 ? -3.418 -3.843 -1.543 1.00 98.75 75 ILE A N 1
ATOM 564 C CA . ILE A 1 75 ? -3.575 -2.889 -2.645 1.00 98.75 75 ILE A CA 1
ATOM 565 C C . ILE A 1 75 ? -2.336 -2.915 -3.538 1.00 98.75 75 ILE A C 1
ATOM 567 O O . ILE A 1 75 ? -2.476 -3.179 -4.725 1.00 98.75 75 ILE A O 1
ATOM 571 N N . ALA A 1 76 ? -1.131 -2.762 -2.982 1.00 98.69 76 ALA A N 1
ATOM 572 C CA . ALA A 1 76 ? 0.101 -2.784 -3.770 1.00 98.69 76 ALA A CA 1
ATOM 573 C C . ALA A 1 76 ? 0.267 -4.068 -4.607 1.00 98.69 76 ALA A C 1
ATOM 575 O O . ALA A 1 76 ? 0.713 -4.002 -5.751 1.00 98.69 76 ALA A O 1
ATOM 576 N N . SER A 1 77 ? -0.156 -5.227 -4.089 1.00 98.62 77 SER A N 1
ATOM 577 C CA . SER A 1 77 ? -0.181 -6.482 -4.851 1.00 98.62 77 SER A CA 1
ATOM 578 C C . SER A 1 77 ? -1.142 -6.419 -6.043 1.00 98.62 77 SER A C 1
ATOM 580 O O . SER A 1 77 ? -0.769 -6.837 -7.134 1.00 98.62 77 SER A O 1
ATOM 582 N N . TYR A 1 78 ? -2.357 -5.892 -5.866 1.00 98.25 78 TYR A N 1
ATOM 583 C CA . TYR A 1 78 ? -3.318 -5.759 -6.968 1.00 98.25 78 TYR A CA 1
ATOM 584 C C . TYR A 1 78 ? -2.926 -4.685 -7.986 1.00 98.25 78 TYR A C 1
ATOM 586 O O . TYR A 1 78 ? -3.222 -4.856 -9.164 1.00 98.25 78 TYR A O 1
ATOM 594 N N . GLU A 1 79 ? -2.294 -3.598 -7.544 1.00 97.38 79 GLU A N 1
ATOM 595 C CA . GLU A 1 79 ? -1.926 -2.480 -8.417 1.00 97.38 79 GLU A CA 1
ATOM 596 C C . GLU A 1 79 ? -0.632 -2.740 -9.200 1.00 97.38 79 GLU A C 1
ATOM 598 O O . GLU A 1 79 ? -0.504 -2.322 -10.346 1.00 97.38 79 GLU A O 1
ATOM 603 N N . SER A 1 80 ? 0.341 -3.437 -8.605 1.00 97.50 80 SER A N 1
ATOM 604 C CA . SER A 1 80 ? 1.679 -3.578 -9.201 1.00 97.50 80 SER A CA 1
ATOM 605 C C . SER A 1 80 ? 2.209 -5.007 -9.262 1.00 97.50 80 SER A C 1
ATOM 607 O O . SER A 1 80 ? 3.242 -5.243 -9.889 1.00 97.50 80 SER A O 1
ATOM 609 N N . GLY A 1 81 ? 1.581 -5.962 -8.569 1.00 97.94 81 GLY A N 1
ATOM 610 C CA . GLY A 1 81 ? 2.171 -7.285 -8.330 1.00 97.94 81 GLY A CA 1
ATOM 611 C C . GLY A 1 81 ? 3.520 -7.220 -7.605 1.00 97.94 81 GLY A C 1
ATOM 612 O O . GLY A 1 81 ? 4.307 -8.156 -7.697 1.00 97.94 81 GLY A O 1
ATOM 613 N N . TYR A 1 82 ? 3.823 -6.088 -6.957 1.00 98.44 82 TYR A N 1
ATOM 614 C CA . TYR A 1 82 ? 5.148 -5.722 -6.456 1.00 98.44 82 TYR A CA 1
ATOM 615 C C . TYR A 1 82 ? 6.266 -5.821 -7.497 1.00 98.44 82 TYR A C 1
ATOM 617 O O . TYR A 1 82 ? 7.418 -6.065 -7.131 1.00 98.44 82 TYR A O 1
ATOM 625 N N . ARG A 1 83 ? 5.961 -5.666 -8.790 1.00 97.88 83 ARG A N 1
ATOM 626 C CA . ARG A 1 83 ? 6.966 -5.759 -9.850 1.00 97.88 83 ARG A CA 1
ATOM 627 C C . ARG A 1 83 ? 8.106 -4.767 -9.620 1.00 97.88 83 ARG A C 1
ATOM 629 O O . ARG A 1 83 ? 7.874 -3.610 -9.268 1.00 97.88 83 ARG A O 1
ATOM 636 N N . ARG A 1 84 ? 9.336 -5.226 -9.859 1.00 98.25 84 ARG A N 1
ATOM 637 C CA . ARG A 1 84 ? 10.557 -4.429 -9.687 1.00 98.25 84 ARG A CA 1
ATOM 638 C C . ARG A 1 84 ? 10.554 -3.158 -10.532 1.00 98.25 84 ARG A C 1
ATOM 640 O O . ARG A 1 84 ? 10.967 -2.114 -10.045 1.00 98.25 84 ARG A O 1
ATOM 647 N N . ASP A 1 85 ? 10.074 -3.228 -11.769 1.00 97.94 85 ASP A N 1
ATOM 648 C CA . ASP A 1 85 ? 10.026 -2.062 -12.648 1.00 97.94 85 ASP A CA 1
ATOM 649 C C . ASP A 1 85 ? 9.063 -0.983 -12.129 1.00 97.94 85 ASP A C 1
ATOM 651 O O . ASP A 1 85 ? 9.408 0.191 -12.139 1.00 97.94 85 ASP A O 1
ATOM 655 N N . VAL A 1 86 ? 7.904 -1.367 -11.587 1.00 98.00 86 VAL A N 1
ATOM 656 C CA . VAL A 1 86 ? 6.949 -0.433 -10.964 1.00 98.00 86 VAL A CA 1
ATOM 657 C C . VAL A 1 86 ? 7.507 0.176 -9.676 1.00 98.00 86 VAL A C 1
ATOM 659 O O . VAL A 1 86 ? 7.395 1.383 -9.467 1.00 98.00 86 VAL A O 1
ATOM 662 N N . ASP A 1 87 ? 8.113 -0.649 -8.821 1.00 98.31 87 ASP A N 1
ATOM 663 C CA . ASP A 1 87 ? 8.734 -0.222 -7.561 1.00 98.31 87 ASP A CA 1
ATOM 664 C C . ASP A 1 87 ? 9.849 0.806 -7.792 1.00 98.31 87 ASP A C 1
ATOM 666 O O . ASP A 1 87 ? 9.908 1.828 -7.117 1.00 98.31 87 ASP A O 1
ATOM 670 N N . LEU A 1 88 ? 10.702 0.554 -8.788 1.00 97.44 88 LEU A N 1
ATOM 671 C CA . LEU A 1 88 ? 11.884 1.364 -9.086 1.00 97.44 88 LEU A CA 1
ATOM 672 C C . LEU A 1 88 ? 11.659 2.407 -10.195 1.00 97.44 88 LEU A C 1
ATOM 674 O O . LEU A 1 88 ? 12.589 3.123 -10.561 1.00 97.44 88 LEU A O 1
ATOM 678 N N . GLY A 1 89 ? 10.451 2.493 -10.760 1.00 96.25 89 GLY A N 1
ATOM 679 C CA . GLY A 1 89 ? 10.127 3.432 -11.838 1.00 96.25 89 GLY A CA 1
ATOM 680 C C . GLY A 1 89 ? 10.872 3.176 -13.156 1.00 96.25 89 GLY A C 1
ATOM 681 O O . GLY A 1 89 ? 11.199 4.130 -13.862 1.00 96.25 89 GLY A O 1
ATOM 682 N N . LEU A 1 90 ? 11.167 1.916 -13.486 1.00 96.19 90 LEU A N 1
ATOM 683 C CA . LEU A 1 90 ? 11.989 1.527 -14.635 1.00 96.19 90 LEU A CA 1
ATOM 684 C C . LEU A 1 90 ? 11.143 1.231 -15.878 1.00 96.19 90 LEU A C 1
ATOM 686 O O . LEU A 1 90 ? 10.187 0.465 -15.838 1.00 96.19 90 LEU A O 1
ATOM 690 N N . GLY A 1 91 ? 11.540 1.791 -17.017 1.00 93.19 91 GLY A N 1
ATOM 691 C CA . GLY A 1 91 ? 10.901 1.493 -18.297 1.00 93.19 91 GLY A CA 1
ATOM 692 C C . GLY A 1 91 ? 9.483 2.060 -18.445 1.00 93.19 91 GLY A C 1
ATOM 693 O O . GLY A 1 91 ? 8.936 2.746 -17.581 1.00 93.19 91 GLY A O 1
ATOM 694 N N . LYS A 1 92 ? 8.873 1.796 -19.606 1.00 90.81 92 LYS A N 1
ATOM 695 C CA . LYS A 1 92 ? 7.570 2.379 -19.983 1.00 90.81 92 LYS A CA 1
ATOM 696 C C . LYS A 1 92 ? 6.389 1.758 -19.231 1.00 90.81 92 LYS A C 1
ATOM 698 O O . LYS A 1 92 ? 5.353 2.397 -19.103 1.00 90.81 92 LYS A O 1
ATOM 703 N N . LEU A 1 93 ? 6.544 0.528 -18.740 1.00 91.44 93 LEU A N 1
ATOM 704 C CA . LEU A 1 93 ? 5.473 -0.236 -18.092 1.00 91.44 93 LEU A CA 1
ATOM 705 C C . LEU A 1 93 ? 5.345 0.039 -16.585 1.00 91.44 93 LEU A C 1
ATOM 707 O O . LEU A 1 93 ? 4.428 -0.491 -15.956 1.00 91.44 93 LEU A O 1
ATOM 711 N N . ALA A 1 94 ? 6.226 0.862 -16.006 1.00 92.75 94 ALA A N 1
ATOM 712 C CA . ALA A 1 94 ? 6.217 1.180 -14.578 1.00 92.75 94 ALA A CA 1
ATOM 713 C C . ALA A 1 94 ? 5.074 2.115 -14.139 1.00 92.75 94 ALA A C 1
ATOM 715 O O . ALA A 1 94 ? 4.764 2.188 -12.950 1.00 92.75 94 ALA A O 1
ATOM 716 N N . ARG A 1 95 ? 4.459 2.856 -15.073 1.00 88.88 95 ARG A N 1
ATOM 717 C CA . ARG A 1 95 ? 3.540 3.974 -14.770 1.00 88.88 95 ARG A CA 1
ATOM 718 C C . ARG A 1 95 ? 2.086 3.756 -15.201 1.00 88.88 95 ARG A C 1
ATOM 720 O O . ARG A 1 95 ? 1.371 4.736 -15.396 1.00 88.88 95 ARG A O 1
ATOM 727 N N . GLY A 1 96 ? 1.648 2.515 -15.409 1.00 80.81 96 GLY A N 1
ATOM 728 C CA . GLY A 1 96 ? 0.303 2.246 -15.934 1.00 80.81 96 GLY A CA 1
ATOM 729 C C . GLY A 1 96 ? 0.083 2.958 -17.276 1.00 80.81 96 GLY A C 1
ATOM 730 O O . GLY A 1 96 ? 0.839 2.737 -18.220 1.00 80.81 96 GLY A O 1
ATOM 731 N N . GLU A 1 97 ? -0.894 3.868 -17.339 1.00 83.38 97 GLU A N 1
ATOM 732 C CA . GLU A 1 97 ? -1.171 4.734 -18.506 1.00 83.38 97 GLU A CA 1
ATOM 733 C C . GLU A 1 97 ? -0.282 5.999 -18.571 1.00 83.38 97 GLU A C 1
ATOM 735 O O . GLU A 1 97 ? -0.562 6.945 -19.303 1.00 83.38 97 GLU A O 1
ATOM 740 N N . GLY A 1 98 ? 0.791 6.052 -17.781 1.00 86.81 98 GLY A N 1
ATOM 741 C CA . GLY A 1 98 ? 1.724 7.179 -17.692 1.00 86.81 98 GLY A CA 1
ATOM 742 C C . GLY A 1 98 ? 1.359 8.225 -16.637 1.00 86.81 98 GLY A C 1
ATOM 743 O O . GLY A 1 98 ? 2.172 9.106 -16.363 1.00 86.81 98 GLY A O 1
ATOM 744 N N . VAL A 1 99 ? 0.178 8.121 -16.021 1.00 92.06 99 VAL A N 1
ATOM 745 C CA . VAL A 1 99 ? -0.339 9.085 -15.029 1.00 92.06 99 VAL A CA 1
ATOM 746 C C . VAL A 1 99 ? -0.257 8.591 -13.587 1.00 92.06 99 VAL A C 1
ATOM 748 O O . VAL A 1 99 ? -0.436 9.389 -12.662 1.00 92.06 99 VAL A O 1
ATOM 751 N N . ASP A 1 100 ? 0.044 7.311 -13.391 1.00 94.19 100 ASP A N 1
ATOM 752 C CA . ASP A 1 100 ? 0.090 6.654 -12.089 1.00 94.19 100 ASP A CA 1
ATOM 753 C C . ASP A 1 100 ? 1.536 6.353 -11.684 1.00 94.19 100 ASP A C 1
ATOM 755 O O . ASP A 1 100 ? 2.457 6.306 -12.509 1.00 94.19 100 ASP A O 1
ATOM 759 N N . SER A 1 101 ? 1.790 6.210 -10.386 1.00 95.81 101 SER A N 1
ATOM 760 C CA . SER A 1 101 ? 3.142 5.942 -9.896 1.00 95.81 101 SER A CA 1
ATOM 761 C C . SER A 1 101 ? 3.217 5.117 -8.638 1.00 95.81 101 SER A C 1
ATOM 763 O O . SER A 1 101 ? 2.277 5.072 -7.848 1.00 95.81 101 SER A O 1
ATOM 765 N N . CYS A 1 102 ? 4.396 4.510 -8.484 1.00 97.00 102 CYS A N 1
ATOM 766 C CA . CYS A 1 102 ? 4.802 3.641 -7.393 1.00 97.00 102 CYS A CA 1
ATOM 767 C C . CYS A 1 102 ? 3.914 2.396 -7.221 1.00 97.00 102 CYS A C 1
ATOM 769 O O . CYS A 1 102 ? 3.003 2.114 -8.005 1.00 97.00 102 CYS A O 1
ATOM 771 N N . LEU A 1 103 ? 4.199 1.620 -6.176 1.00 98.31 103 LEU A N 1
ATOM 772 C CA . LEU A 1 103 ? 3.547 0.341 -5.887 1.00 98.31 103 LEU A CA 1
ATOM 773 C C . LEU A 1 103 ? 2.031 0.436 -5.676 1.00 98.31 103 LEU A C 1
ATOM 775 O O . LEU A 1 103 ? 1.332 -0.547 -5.895 1.00 98.31 103 LEU A O 1
ATOM 779 N N . LEU A 1 104 ? 1.527 1.599 -5.253 1.00 98.12 104 LEU A N 1
ATOM 780 C CA . LEU A 1 104 ? 0.100 1.855 -5.028 1.00 98.12 104 LEU A CA 1
ATOM 781 C C . LEU A 1 104 ? -0.584 2.559 -6.209 1.00 98.12 104 LEU A C 1
ATOM 783 O O . LEU A 1 104 ? -1.710 3.021 -6.040 1.00 98.12 104 LEU A O 1
ATOM 787 N N . GLN A 1 105 ? 0.098 2.692 -7.356 1.00 96.44 105 GLN A N 1
ATOM 788 C CA . GLN A 1 105 ? -0.410 3.350 -8.570 1.00 96.44 105 GLN A CA 1
ATOM 789 C C . GLN A 1 105 ? -1.160 4.656 -8.252 1.00 96.44 105 GLN A C 1
ATOM 791 O O . GLN A 1 105 ? -2.302 4.882 -8.644 1.00 96.44 105 GLN A O 1
ATOM 796 N N . VAL A 1 106 ? -0.513 5.525 -7.470 1.00 96.94 106 VAL A N 1
ATOM 797 C CA . VAL A 1 106 ? -1.060 6.830 -7.096 1.00 96.94 106 VAL A CA 1
ATOM 798 C C . VAL A 1 106 ? -1.129 7.698 -8.348 1.00 96.94 106 VAL A C 1
ATOM 800 O O . VAL A 1 106 ? -0.097 7.964 -8.965 1.00 96.94 106 VAL A O 1
ATOM 803 N N . ARG A 1 107 ? -2.329 8.169 -8.699 1.00 95.12 107 ARG A N 1
ATOM 804 C CA . ARG A 1 107 ? -2.535 9.085 -9.825 1.00 95.12 107 ARG A CA 1
ATOM 805 C C . ARG A 1 107 ? -1.939 10.461 -9.521 1.00 95.12 107 ARG A C 1
ATOM 807 O O . ARG A 1 107 ? -2.469 11.198 -8.690 1.00 95.12 107 ARG A O 1
ATOM 814 N N . VAL A 1 108 ? -0.858 10.807 -10.217 1.00 95.00 108 VAL A N 1
ATOM 815 C CA . VAL A 1 108 ? -0.153 12.101 -10.121 1.00 95.00 108 VAL A CA 1
ATOM 816 C C . VAL A 1 108 ? -0.471 12.998 -11.328 1.00 95.00 108 VAL A C 1
ATOM 818 O O . VAL A 1 108 ? -0.572 14.218 -11.183 1.00 95.00 108 VAL A O 1
ATOM 821 N N . GLY A 1 109 ? -0.698 12.412 -12.512 1.00 92.25 109 GLY A N 1
ATOM 822 C CA . GLY A 1 109 ? -0.943 13.164 -13.750 1.00 92.25 109 GLY A CA 1
ATOM 823 C C . GLY A 1 109 ? 0.250 14.044 -14.144 1.00 92.25 109 GLY A C 1
ATOM 824 O O . GLY A 1 109 ? 1.392 13.664 -13.952 1.00 92.25 109 GLY A O 1
ATOM 825 N N . ALA A 1 110 ? 0.014 15.246 -14.672 1.00 91.25 110 ALA A N 1
ATOM 826 C CA . ALA A 1 110 ? 1.100 16.173 -15.027 1.00 91.25 110 ALA A CA 1
ATOM 827 C C . ALA A 1 110 ? 1.674 16.964 -13.827 1.00 91.25 110 ALA A C 1
ATOM 829 O O . ALA A 1 110 ? 2.535 17.823 -14.011 1.00 91.25 110 ALA A O 1
ATOM 830 N N . GLY A 1 111 ? 1.154 16.740 -12.616 1.00 94.38 111 GLY A N 1
ATOM 831 C CA . GLY A 1 111 ? 1.401 17.589 -11.454 1.00 94.38 111 GLY A CA 1
ATOM 832 C C . GLY A 1 111 ? 2.158 16.893 -10.327 1.00 94.38 111 GLY A C 1
ATOM 833 O O . GLY A 1 111 ? 3.167 16.217 -10.525 1.00 94.38 111 GLY A O 1
ATOM 834 N N . LYS A 1 112 ? 1.669 17.120 -9.110 1.00 97.25 112 LYS A N 1
ATOM 835 C CA . LYS A 1 112 ? 2.195 16.571 -7.861 1.00 97.25 112 LYS A CA 1
ATOM 836 C C . LYS A 1 112 ? 1.039 16.027 -7.027 1.00 97.25 112 LYS A C 1
ATOM 838 O O . LYS A 1 112 ? -0.106 16.447 -7.204 1.00 97.25 112 LYS A O 1
ATOM 843 N N . THR A 1 113 ? 1.332 15.124 -6.096 1.00 96.56 113 THR A N 1
ATOM 844 C CA . THR A 1 113 ? 0.365 14.735 -5.063 1.00 96.56 113 THR A CA 1
ATOM 845 C C . THR A 1 113 ? -0.022 15.944 -4.207 1.00 96.56 113 THR A C 1
ATOM 847 O O . THR A 1 113 ? 0.613 17.001 -4.254 1.00 96.56 113 THR A O 1
ATOM 850 N N . ARG A 1 114 ? -1.048 15.789 -3.363 1.00 94.25 114 ARG A N 1
ATOM 851 C CA . ARG A 1 114 ? -1.453 16.828 -2.402 1.00 94.25 114 ARG A CA 1
ATOM 852 C C . ARG A 1 114 ? -0.314 17.209 -1.451 1.00 94.25 114 ARG A C 1
ATOM 854 O O . ARG A 1 114 ? -0.236 18.345 -1.002 1.00 94.25 114 ARG A O 1
ATOM 861 N N . GLU A 1 115 ? 0.551 16.250 -1.153 1.00 95.25 115 GLU A N 1
ATOM 862 C CA . GLU A 1 115 ? 1.740 16.386 -0.318 1.00 95.25 115 GLU A CA 1
ATOM 863 C C . GLU A 1 115 ? 2.918 17.056 -1.061 1.00 95.25 115 GLU A C 1
ATOM 865 O O . GLU A 1 115 ? 3.961 17.300 -0.462 1.00 95.25 115 GLU A O 1
ATOM 870 N N . GLY A 1 116 ? 2.765 17.382 -2.351 1.00 97.31 116 GLY A N 1
ATOM 871 C CA . GLY A 1 116 ? 3.779 18.069 -3.153 1.00 97.31 116 GLY A CA 1
ATOM 872 C C . GLY A 1 116 ? 4.815 17.146 -3.804 1.00 97.31 116 GLY A C 1
ATOM 873 O O . GLY A 1 116 ? 5.858 17.633 -4.244 1.00 97.31 116 GLY A O 1
ATOM 874 N N . TRP A 1 117 ? 4.542 15.841 -3.896 1.00 98.06 117 TRP A N 1
ATOM 875 C CA . TRP A 1 117 ? 5.468 14.849 -4.454 1.00 98.06 117 TRP A CA 1
ATOM 876 C C . TRP A 1 117 ? 5.204 14.580 -5.935 1.00 98.06 117 TRP A C 1
ATOM 878 O O . TRP A 1 117 ? 4.063 14.394 -6.355 1.00 98.06 117 TRP A O 1
ATOM 888 N N . SER A 1 118 ? 6.269 14.574 -6.729 1.00 97.44 118 SER A N 1
ATOM 889 C CA . SER A 1 118 ? 6.251 14.197 -8.143 1.00 97.44 118 SER A CA 1
ATOM 890 C C . SER A 1 118 ? 6.250 12.675 -8.332 1.00 97.44 118 SER A C 1
ATOM 892 O O . SER A 1 118 ? 6.421 11.914 -7.382 1.00 97.44 118 SER A O 1
ATOM 894 N N . HIS A 1 119 ? 6.125 12.212 -9.578 1.00 96.06 119 HIS A N 1
ATOM 895 C CA . HIS A 1 119 ? 6.336 10.801 -9.921 1.00 96.06 119 HIS A CA 1
ATOM 896 C C . HIS A 1 119 ? 7.683 10.259 -9.414 1.00 96.06 119 HIS A C 1
ATOM 898 O O . HIS A 1 119 ? 7.740 9.156 -8.878 1.00 96.06 119 HIS A O 1
ATOM 904 N N . ASP A 1 120 ? 8.751 11.043 -9.581 1.00 96.69 120 ASP A N 1
ATOM 905 C CA . ASP A 1 120 ? 10.120 10.667 -9.219 1.00 96.69 120 ASP A CA 1
ATOM 906 C C . ASP A 1 120 ? 10.301 10.570 -7.696 1.00 96.69 120 ASP A C 1
ATOM 908 O O . ASP A 1 120 ? 10.906 9.624 -7.197 1.00 96.69 120 ASP A O 1
ATOM 912 N N . ASP A 1 121 ? 9.676 11.486 -6.949 1.00 98.06 121 ASP A N 1
ATOM 913 C CA . ASP A 1 121 ? 9.642 11.432 -5.485 1.00 98.06 121 ASP A CA 1
ATOM 914 C C . ASP A 1 121 ? 9.036 10.121 -4.970 1.00 98.06 121 ASP A C 1
ATOM 916 O O . ASP A 1 121 ? 9.558 9.540 -4.022 1.00 98.06 121 ASP A O 1
ATOM 920 N N . LEU A 1 122 ? 7.936 9.659 -5.579 1.00 97.75 122 LEU A N 1
ATOM 921 C CA . LEU A 1 122 ? 7.209 8.473 -5.116 1.00 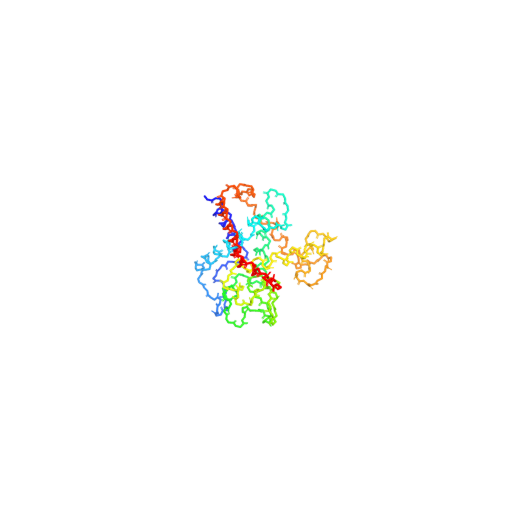97.75 122 LEU A CA 1
ATOM 922 C C . LEU A 1 122 ? 7.933 7.153 -5.417 1.00 97.75 122 LEU A C 1
ATOM 924 O O . LEU A 1 122 ? 7.720 6.184 -4.694 1.00 97.75 122 LEU A O 1
ATOM 928 N N . VAL A 1 123 ? 8.738 7.083 -6.483 1.00 96.62 123 VAL A N 1
ATOM 929 C CA . VAL A 1 123 ? 9.508 5.867 -6.824 1.00 96.62 123 VAL A CA 1
ATOM 930 C C . VAL A 1 123 ? 10.858 5.816 -6.107 1.00 96.62 123 VAL A C 1
ATOM 932 O O . VAL A 1 123 ? 11.337 4.735 -5.782 1.00 96.62 123 VAL A O 1
ATOM 935 N N . LYS A 1 124 ? 11.465 6.973 -5.811 1.00 97.62 124 LYS A N 1
ATOM 936 C CA . LYS A 1 124 ? 12.729 7.046 -5.058 1.00 97.62 124 LYS A CA 1
ATOM 937 C C . LYS A 1 124 ? 12.548 6.827 -3.559 1.00 97.62 124 LYS A C 1
ATOM 939 O O . LYS A 1 124 ? 13.492 6.411 -2.894 1.00 97.62 124 LYS A O 1
ATOM 944 N N . ASP A 1 125 ? 11.357 7.099 -3.035 1.00 98.31 125 ASP A N 1
ATOM 945 C CA . ASP A 1 125 ? 11.043 6.991 -1.615 1.00 98.31 125 ASP A CA 1
ATOM 946 C C . ASP A 1 125 ? 9.733 6.217 -1.407 1.00 98.31 125 ASP A C 1
ATOM 948 O O . ASP A 1 125 ? 8.619 6.710 -1.625 1.00 98.31 125 ASP A O 1
ATOM 952 N N . ARG A 1 126 ? 9.876 4.972 -0.945 1.00 98.50 126 ARG A N 1
ATOM 953 C CA . ARG A 1 126 ? 8.741 4.079 -0.696 1.00 98.50 126 ARG A CA 1
ATOM 954 C C . ARG A 1 126 ? 7.831 4.599 0.412 1.00 98.50 126 ARG A C 1
ATOM 956 O O . ARG A 1 126 ? 6.621 4.386 0.330 1.00 98.50 126 ARG A O 1
ATOM 963 N N . GLU A 1 127 ? 8.354 5.301 1.418 1.00 98.62 127 GLU A N 1
ATOM 964 C CA . GLU A 1 127 ? 7.502 5.880 2.457 1.00 98.62 127 GLU A CA 1
ATOM 965 C C . GLU A 1 127 ? 6.584 6.952 1.869 1.00 98.62 127 GLU A C 1
ATOM 967 O O . GLU A 1 127 ? 5.393 6.966 2.185 1.00 98.62 127 GLU A O 1
ATOM 972 N N . LYS A 1 128 ? 7.079 7.800 0.957 1.00 98.62 128 LYS A N 1
ATOM 973 C CA . LYS A 1 128 ? 6.223 8.766 0.243 1.00 98.62 128 LYS A CA 1
ATOM 974 C C . LYS A 1 128 ? 5.122 8.064 -0.551 1.00 98.62 128 LYS A C 1
ATOM 976 O O . LYS A 1 128 ? 3.961 8.470 -0.460 1.00 98.62 128 LYS A O 1
ATOM 981 N N . CYS A 1 129 ? 5.447 6.981 -1.264 1.00 98.44 129 CYS A N 1
ATOM 982 C CA . CYS A 1 129 ? 4.447 6.158 -1.953 1.00 98.44 129 CYS A CA 1
ATOM 983 C C . CYS A 1 129 ? 3.340 5.684 -0.999 1.00 98.44 129 CYS A C 1
ATOM 985 O O . CYS A 1 129 ? 2.152 5.931 -1.237 1.00 98.44 129 CYS A O 1
ATOM 987 N N . PHE A 1 130 ? 3.718 5.048 0.114 1.00 98.75 130 PHE A N 1
ATOM 988 C CA . PHE A 1 130 ? 2.759 4.515 1.080 1.00 98.75 130 PHE A CA 1
ATOM 989 C C . PHE A 1 130 ? 1.983 5.615 1.816 1.00 98.75 130 PHE A C 1
ATOM 991 O O . PHE A 1 130 ? 0.786 5.445 2.050 1.00 98.75 130 PHE A O 1
ATOM 998 N N . ARG A 1 131 ? 2.597 6.765 2.125 1.00 98.62 131 ARG A N 1
ATOM 999 C CA . ARG A 1 131 ? 1.920 7.923 2.740 1.00 98.62 131 ARG A CA 1
ATOM 1000 C C . ARG A 1 131 ? 0.868 8.519 1.811 1.00 98.62 131 ARG A C 1
ATOM 1002 O O . ARG A 1 131 ? -0.270 8.722 2.238 1.00 98.62 131 ARG A O 1
ATOM 1009 N N . ALA A 1 132 ? 1.218 8.749 0.545 1.00 98.44 132 ALA A N 1
ATOM 1010 C CA . ALA A 1 132 ? 0.283 9.264 -0.455 1.00 98.44 132 ALA A CA 1
ATOM 1011 C C . ALA A 1 132 ? -0.883 8.285 -0.670 1.00 98.44 132 ALA A C 1
ATOM 1013 O O . ALA A 1 132 ? -2.051 8.681 -0.654 1.00 98.44 132 ALA A O 1
ATOM 1014 N N . GLY A 1 133 ? -0.589 6.988 -0.780 1.00 98.44 133 GLY A N 1
ATOM 1015 C CA . GLY A 1 133 ? -1.621 5.964 -0.895 1.00 98.44 133 GLY A CA 1
ATOM 1016 C C . GLY A 1 133 ? -2.526 5.874 0.337 1.00 98.44 133 GLY A C 1
ATOM 1017 O O . GLY A 1 133 ? -3.747 5.884 0.195 1.00 98.44 133 GLY A O 1
ATOM 1018 N N . LEU A 1 134 ? -1.969 5.874 1.553 1.00 98.69 134 LEU A N 1
ATOM 1019 C CA . LEU A 1 134 ? -2.745 5.864 2.800 1.00 98.69 134 LEU A CA 1
ATOM 1020 C C . LEU A 1 134 ? -3.669 7.089 2.910 1.00 98.69 134 LEU A C 1
ATOM 1022 O O . LEU A 1 134 ? -4.831 6.955 3.300 1.00 98.69 134 LEU A O 1
ATOM 1026 N N . SER A 1 135 ? -3.177 8.270 2.527 1.00 98.25 135 SER A N 1
ATOM 1027 C CA . SER A 1 135 ? -3.942 9.523 2.439 1.00 98.25 135 SER A CA 1
ATOM 1028 C C . SER A 1 135 ? -5.175 9.358 1.530 1.00 98.25 135 SER A C 1
ATOM 1030 O O . SER A 1 135 ? -6.303 9.661 1.941 1.00 98.25 135 SER A O 1
ATOM 1032 N N . LEU A 1 136 ? -5.000 8.774 0.337 1.00 98.38 136 LEU A N 1
ATOM 1033 C CA . LEU A 1 136 ? -6.091 8.495 -0.606 1.00 98.38 136 LEU A CA 1
ATOM 1034 C C . LEU A 1 136 ? -7.066 7.421 -0.104 1.00 98.38 136 LEU A C 1
ATOM 1036 O O . LEU A 1 136 ? -8.282 7.602 -0.205 1.00 98.38 136 LEU A O 1
ATOM 1040 N N . ILE A 1 137 ? -6.564 6.334 0.484 1.00 98.62 137 ILE A N 1
ATOM 1041 C CA . ILE A 1 137 ? -7.389 5.259 1.055 1.00 98.62 137 ILE A CA 1
ATOM 1042 C C . ILE A 1 137 ? -8.285 5.816 2.164 1.00 98.62 137 ILE A C 1
ATOM 1044 O O . ILE A 1 137 ? -9.495 5.586 2.164 1.00 98.62 137 ILE A O 1
ATOM 1048 N N . ARG A 1 138 ? -7.725 6.613 3.081 1.00 98.50 138 ARG A N 1
ATOM 1049 C CA . ARG A 1 138 ? -8.492 7.268 4.151 1.00 98.50 138 ARG A CA 1
ATOM 1050 C C . ARG A 1 138 ? -9.560 8.203 3.593 1.00 98.50 138 ARG A C 1
ATOM 1052 O O . ARG A 1 138 ? -10.683 8.210 4.099 1.00 98.50 138 ARG A O 1
ATOM 1059 N N . LYS A 1 139 ? -9.242 8.961 2.537 1.00 98.25 139 LYS A N 1
ATOM 1060 C CA . LYS A 1 139 ? -10.221 9.805 1.839 1.00 98.25 139 LYS A CA 1
ATOM 1061 C C . LYS A 1 139 ? -11.352 8.964 1.243 1.00 98.25 139 LYS A C 1
ATOM 1063 O O . LYS A 1 139 ? -12.512 9.331 1.414 1.00 98.25 139 LYS A O 1
ATOM 1068 N N . SER A 1 140 ? -11.039 7.822 0.626 1.00 98.50 140 SER A N 1
ATOM 1069 C CA . SER A 1 140 ? -12.047 6.882 0.118 1.00 98.50 140 SER A CA 1
ATOM 1070 C C . SER A 1 140 ? -12.948 6.362 1.236 1.00 98.50 140 SER A C 1
ATOM 1072 O O . SER A 1 140 ? -14.170 6.443 1.125 1.00 98.50 140 SER A O 1
ATOM 1074 N N . PHE A 1 141 ? -12.366 5.916 2.353 1.00 98.62 141 PHE A N 1
ATOM 1075 C CA . PHE A 1 141 ? -13.127 5.422 3.502 1.00 98.62 141 PHE A CA 1
ATOM 1076 C C . PHE A 1 141 ? -14.044 6.491 4.106 1.00 98.62 141 PHE A C 1
ATOM 1078 O O . PHE A 1 141 ? -15.169 6.186 4.501 1.00 98.62 141 PHE A O 1
ATOM 1085 N N . GLY A 1 142 ? -13.585 7.744 4.155 1.00 98.44 142 GLY A N 1
ATOM 1086 C CA . GLY A 1 142 ? -14.393 8.878 4.598 1.00 98.44 142 GLY A CA 1
ATOM 1087 C C . GLY A 1 142 ? -15.539 9.203 3.637 1.00 98.44 142 GLY A C 1
ATOM 1088 O O . GLY A 1 142 ? -16.683 9.333 4.073 1.00 98.44 142 GLY A O 1
ATOM 1089 N N . ALA A 1 143 ? -15.251 9.296 2.335 1.00 98.50 143 ALA A N 1
ATOM 1090 C CA . ALA A 1 143 ? -16.243 9.598 1.302 1.00 98.50 143 ALA A CA 1
ATOM 1091 C C . ALA A 1 143 ? -17.319 8.504 1.206 1.00 98.50 143 ALA A C 1
ATOM 1093 O O . ALA A 1 143 ? -18.511 8.801 1.147 1.00 98.50 143 ALA A O 1
ATOM 1094 N N . CYS A 1 144 ? -16.908 7.238 1.280 1.00 98.50 144 CYS A N 1
ATOM 1095 C CA . CYS A 1 144 ? -17.789 6.078 1.176 1.00 98.50 144 CYS A CA 1
ATOM 1096 C C . CYS A 1 144 ? -18.223 5.524 2.539 1.00 98.50 144 CYS A C 1
ATOM 1098 O O . CYS A 1 144 ? -18.605 4.364 2.638 1.00 98.50 144 CYS A O 1
ATOM 1100 N N . ARG A 1 145 ? -18.224 6.334 3.608 1.00 98.12 145 ARG A N 1
ATOM 1101 C CA . ARG A 1 145 ? -18.543 5.877 4.978 1.00 98.12 145 ARG A CA 1
ATOM 1102 C C . ARG A 1 145 ? -19.922 5.222 5.147 1.00 98.12 145 ARG A C 1
ATOM 1104 O O . ARG A 1 145 ? -20.102 4.443 6.078 1.00 98.12 145 ARG A O 1
ATOM 1111 N N . LYS A 1 146 ? -20.882 5.542 4.269 1.00 98.25 146 LYS A N 1
ATOM 1112 C CA . LYS A 1 146 ? -22.237 4.957 4.259 1.00 98.25 146 LYS A CA 1
ATOM 1113 C C . LYS A 1 146 ? -22.280 3.538 3.676 1.00 98.25 146 LYS A C 1
ATOM 1115 O O . LYS A 1 146 ? -23.266 2.846 3.874 1.00 98.25 146 LYS A O 1
ATOM 1120 N N . GLN A 1 147 ? -21.225 3.121 2.978 1.00 98.25 147 GLN A N 1
ATOM 1121 C CA . GLN A 1 147 ? -21.111 1.797 2.378 1.00 98.25 147 GLN A CA 1
ATOM 1122 C C . GLN A 1 147 ? -20.671 0.747 3.405 1.00 98.25 147 GLN A C 1
ATOM 1124 O O . GLN A 1 147 ? -20.044 1.073 4.429 1.00 98.25 147 GLN A O 1
ATOM 1129 N N . ALA A 1 148 ? -20.950 -0.523 3.094 1.00 98.44 148 ALA A N 1
ATOM 1130 C CA . ALA A 1 148 ? -20.394 -1.662 3.816 1.00 98.44 148 ALA A CA 1
ATOM 1131 C C . ALA A 1 148 ? -18.861 -1.586 3.828 1.00 98.44 148 ALA A C 1
ATOM 1133 O O . ALA A 1 148 ? -18.251 -1.089 2.882 1.00 98.44 148 ALA A O 1
ATOM 1134 N N . LEU A 1 149 ? -18.220 -2.084 4.894 1.00 98.38 149 LEU A N 1
ATOM 1135 C CA . LEU A 1 149 ? -16.769 -1.953 5.089 1.00 98.38 149 LEU A CA 1
ATOM 1136 C C . LEU A 1 149 ? -15.966 -2.377 3.851 1.00 98.38 149 LEU A C 1
ATOM 1138 O O . LEU A 1 149 ? -15.050 -1.665 3.448 1.00 98.38 149 LEU A O 1
ATOM 1142 N N . LEU A 1 150 ? -16.337 -3.504 3.236 1.00 98.56 150 LEU A N 1
ATOM 1143 C CA . LEU A 1 150 ? -15.639 -4.061 2.079 1.00 98.56 150 LEU A CA 1
ATOM 1144 C C . LEU A 1 150 ? -15.789 -3.226 0.796 1.00 98.56 150 LEU A C 1
ATOM 1146 O O . LEU A 1 150 ? -15.023 -3.443 -0.137 1.00 98.56 150 LEU A O 1
ATOM 1150 N N . ASP A 1 151 ? -16.708 -2.260 0.759 1.00 98.62 151 ASP A N 1
ATOM 1151 C CA . ASP A 1 151 ? -16.974 -1.368 -0.380 1.00 98.62 151 ASP A CA 1
ATOM 1152 C C . ASP A 1 151 ? -16.391 0.045 -0.170 1.00 98.62 151 ASP A C 1
ATOM 1154 O O . ASP A 1 151 ? -16.442 0.903 -1.054 1.00 98.62 151 ASP A O 1
ATOM 1158 N N . ARG A 1 152 ? -15.784 0.318 0.995 1.00 98.69 152 ARG A N 1
ATOM 1159 C CA . ARG A 1 152 ? -15.271 1.655 1.351 1.00 98.69 152 ARG A CA 1
ATOM 1160 C C . ARG A 1 152 ? -14.022 2.087 0.577 1.00 98.69 152 ARG A C 1
ATOM 1162 O O . ARG A 1 152 ? -13.663 3.266 0.625 1.00 98.69 152 ARG A O 1
ATOM 1169 N N . LEU A 1 153 ? -13.384 1.184 -0.169 1.00 98.56 153 LEU A N 1
ATOM 1170 C CA . LEU A 1 153 ? -12.276 1.508 -1.073 1.00 98.56 153 LEU A CA 1
ATOM 1171 C C . LEU A 1 153 ? -12.757 1.893 -2.488 1.00 98.56 153 LEU A C 1
ATOM 1173 O O . LEU A 1 153 ? -11.935 2.263 -3.319 1.00 98.56 153 LEU A O 1
ATOM 1177 N N . SER A 1 154 ? -14.066 1.873 -2.767 1.00 98.31 154 SER A N 1
ATOM 1178 C CA . SER A 1 154 ? -14.609 2.144 -4.111 1.00 98.31 154 SER A CA 1
ATOM 1179 C C . SER A 1 154 ? -14.168 3.485 -4.702 1.00 98.31 154 SER A C 1
ATOM 1181 O O . SER A 1 154 ? -13.868 3.580 -5.888 1.00 98.31 154 SER A O 1
ATOM 1183 N N . ALA A 1 155 ? -14.088 4.549 -3.894 1.00 98.00 155 ALA A N 1
ATOM 1184 C CA . ALA A 1 155 ? -13.647 5.844 -4.409 1.00 98.00 155 ALA A CA 1
ATOM 1185 C C . ALA A 1 155 ? -12.155 5.853 -4.777 1.00 98.00 155 ALA A C 1
ATOM 1187 O O . ALA A 1 155 ? -11.774 6.571 -5.696 1.00 98.00 155 ALA A O 1
ATOM 1188 N N . TYR A 1 156 ? -11.327 5.037 -4.123 1.00 97.44 156 TYR A N 1
ATOM 1189 C CA . TYR A 1 156 ? -9.931 4.833 -4.511 1.00 97.44 156 TYR A CA 1
ATOM 1190 C C . TYR A 1 156 ? -9.818 4.016 -5.811 1.00 97.44 156 TYR A C 1
ATOM 1192 O O . TYR A 1 156 ? -9.094 4.418 -6.713 1.00 97.44 156 TYR A O 1
ATOM 1200 N N . THR A 1 157 ? -10.570 2.919 -5.950 1.00 96.69 157 THR A N 1
ATOM 1201 C CA . THR A 1 157 ? -10.490 2.008 -7.114 1.00 96.69 157 THR A CA 1
ATOM 1202 C C . THR A 1 157 ? -11.240 2.506 -8.356 1.00 96.69 157 THR A C 1
ATOM 1204 O O . THR A 1 157 ? -10.892 2.144 -9.478 1.00 96.69 157 THR A O 1
ATOM 1207 N N . ARG A 1 158 ? -12.319 3.277 -8.179 1.00 96.50 158 ARG A N 1
ATOM 1208 C C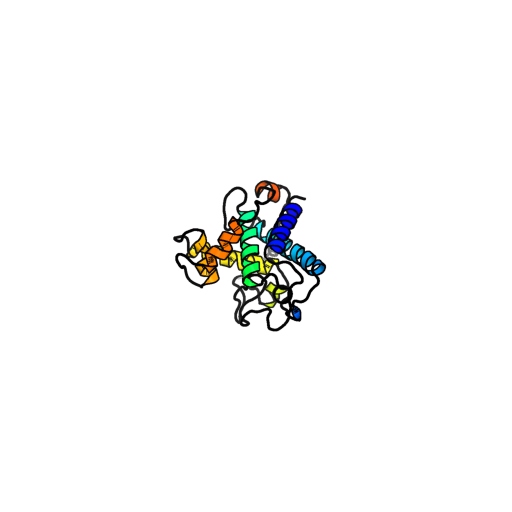A . ARG A 1 158 ? -13.278 3.646 -9.241 1.00 96.50 158 ARG A CA 1
ATOM 1209 C C . ARG A 1 158 ? -13.552 5.146 -9.330 1.00 96.50 158 ARG A C 1
ATOM 1211 O O . ARG A 1 158 ? -14.291 5.567 -10.216 1.00 96.50 158 ARG A O 1
ATOM 1218 N N . GLY A 1 159 ? -13.038 5.950 -8.398 1.00 96.88 159 GLY A N 1
ATOM 1219 C CA . GLY A 1 159 ? -13.312 7.390 -8.327 1.00 96.88 159 GLY A CA 1
ATOM 1220 C C . GLY A 1 159 ? -14.701 7.764 -7.789 1.00 96.88 159 GLY A C 1
ATOM 1221 O O . GLY A 1 159 ? -15.021 8.947 -7.714 1.00 96.88 159 GLY A O 1
ATOM 1222 N N . ARG A 1 160 ? -15.538 6.791 -7.402 1.00 97.94 160 ARG A N 1
ATOM 1223 C CA . ARG A 1 160 ? -16.883 7.005 -6.834 1.00 97.94 160 ARG A CA 1
ATOM 1224 C C . ARG A 1 160 ? -17.274 5.877 -5.879 1.00 97.94 160 ARG A C 1
ATOM 1226 O O . ARG A 1 160 ? -16.719 4.788 -5.961 1.00 97.94 160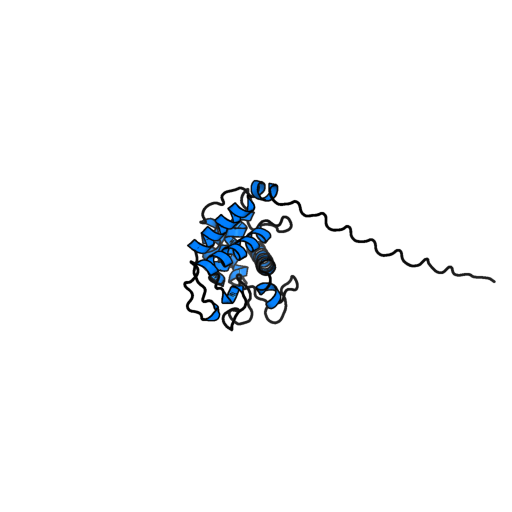 ARG A O 1
ATOM 1233 N N . CYS A 1 161 ? -18.235 6.118 -4.991 1.00 98.50 161 CYS A N 1
ATOM 1234 C CA . CYS A 1 161 ? -18.745 5.079 -4.094 1.00 98.50 161 CYS A CA 1
ATOM 1235 C C . CYS A 1 161 ? -19.707 4.149 -4.841 1.00 98.50 161 CYS A C 1
ATOM 1237 O O . CYS A 1 161 ? -20.645 4.629 -5.472 1.00 98.50 161 CYS A O 1
ATOM 1239 N N . ILE A 1 162 ? -19.457 2.841 -4.782 1.00 98.12 162 ILE A N 1
ATOM 1240 C CA . ILE A 1 162 ? -20.224 1.808 -5.484 1.00 98.12 162 ILE A CA 1
ATOM 1241 C C . ILE A 1 162 ? -20.580 0.719 -4.465 1.00 98.12 162 ILE A C 1
ATOM 1243 O O . ILE A 1 162 ? -19.714 0.276 -3.714 1.00 98.12 162 ILE A O 1
ATOM 1247 N N . GLU A 1 163 ? -21.850 0.322 -4.421 1.00 98.12 163 GLU A N 1
ATOM 1248 C CA . GLU A 1 163 ? -22.306 -0.847 -3.657 1.00 98.12 163 GLU A CA 1
ATOM 1249 C C . GLU A 1 163 ? -21.811 -2.133 -4.325 1.00 98.12 163 GLU A C 1
ATOM 1251 O O . GLU A 1 163 ? -21.769 -2.219 -5.552 1.00 98.12 163 GLU A O 1
ATOM 1256 N N . ASP A 1 164 ? -21.415 -3.125 -3.526 1.00 98.00 164 ASP A N 1
ATOM 1257 C CA . ASP A 1 164 ? -20.888 -4.399 -4.026 1.00 98.00 164 ASP A CA 1
ATOM 1258 C C . ASP A 1 164 ? -19.676 -4.263 -4.984 1.00 98.00 164 ASP A C 1
ATOM 1260 O O . ASP A 1 164 ? -19.498 -5.072 -5.903 1.00 98.00 164 ASP A O 1
ATOM 1264 N N . ASP A 1 165 ? -18.797 -3.270 -4.776 1.00 98.31 165 ASP A N 1
ATOM 1265 C CA . ASP A 1 165 ? -17.620 -3.065 -5.631 1.00 98.31 165 ASP A CA 1
ATOM 1266 C C . ASP A 1 165 ? -16.628 -4.226 -5.517 1.00 98.31 165 ASP A C 1
ATOM 1268 O O . ASP A 1 165 ? -15.835 -4.333 -4.577 1.00 98.31 165 ASP A O 1
ATOM 1272 N N . LYS A 1 166 ? -16.605 -5.069 -6.552 1.00 98.44 166 LYS A N 1
ATOM 1273 C CA . LYS A 1 166 ? -15.699 -6.216 -6.658 1.00 98.44 166 LYS A CA 1
ATOM 1274 C C . LYS A 1 166 ? -14.230 -5.824 -6.455 1.00 98.44 166 LYS A C 1
ATOM 1276 O O . LYS A 1 166 ? -13.492 -6.600 -5.847 1.00 98.44 166 LYS A O 1
ATOM 1281 N N . LEU A 1 167 ? -13.796 -4.643 -6.917 1.00 98.25 167 LEU A N 1
ATOM 1282 C CA . LEU A 1 167 ? -12.396 -4.216 -6.788 1.00 98.25 167 LEU A CA 1
ATOM 1283 C C . LEU A 1 167 ? -12.033 -3.857 -5.346 1.00 98.25 167 LEU A C 1
ATOM 1285 O O . LEU A 1 167 ? -10.994 -4.310 -4.851 1.00 98.25 167 LEU A O 1
ATOM 1289 N N . SER A 1 168 ? -12.890 -3.085 -4.673 1.00 98.44 168 SER A N 1
ATOM 1290 C CA . SER A 1 168 ? -12.779 -2.773 -3.247 1.00 98.44 168 SER A CA 1
ATOM 1291 C C . SER A 1 168 ? -12.801 -4.051 -2.403 1.00 98.44 168 SER A C 1
ATOM 1293 O O . SER A 1 168 ? -11.881 -4.298 -1.614 1.00 98.44 168 SER A O 1
ATOM 1295 N N . ARG A 1 169 ? -13.790 -4.924 -2.635 1.00 98.69 169 ARG A N 1
ATOM 1296 C CA . ARG A 1 169 ? -13.969 -6.178 -1.890 1.00 98.69 169 ARG A CA 1
ATOM 1297 C C . ARG A 1 169 ? -12.788 -7.124 -2.035 1.00 98.69 169 ARG A C 1
ATOM 1299 O O . ARG A 1 169 ? -12.386 -7.745 -1.053 1.00 98.69 169 ARG A O 1
ATOM 1306 N N . ALA A 1 170 ? -12.203 -7.225 -3.227 1.00 98.56 170 ALA A N 1
ATOM 1307 C CA . ALA A 1 170 ? -11.036 -8.069 -3.469 1.00 98.56 170 ALA A CA 1
ATOM 1308 C C . ALA A 1 170 ? -9.810 -7.620 -2.652 1.00 98.56 170 ALA A C 1
ATOM 1310 O O . ALA A 1 170 ? -9.110 -8.463 -2.082 1.00 98.56 170 ALA A O 1
ATOM 1311 N N . ARG A 1 171 ? -9.580 -6.302 -2.556 1.00 98.56 171 ARG A N 1
ATOM 1312 C CA . ARG A 1 171 ? -8.453 -5.693 -1.828 1.00 98.56 171 ARG A CA 1
ATOM 1313 C C . ARG A 1 171 ? -8.651 -5.767 -0.315 1.00 98.56 171 ARG A C 1
ATOM 1315 O O . ARG A 1 171 ? -7.797 -6.323 0.381 1.00 98.56 171 ARG A O 1
ATOM 1322 N N . ILE A 1 172 ? -9.788 -5.283 0.192 1.00 98.62 172 ILE A N 1
ATOM 1323 C CA . ILE A 1 172 ? -10.091 -5.313 1.632 1.00 98.62 172 ILE A CA 1
ATOM 1324 C C . ILE A 1 172 ? -10.260 -6.757 2.111 1.00 98.62 172 ILE A C 1
ATOM 1326 O O . ILE A 1 172 ? -9.679 -7.146 3.118 1.00 98.62 172 ILE A O 1
ATOM 1330 N N . GLY A 1 173 ? -10.996 -7.587 1.370 1.00 98.56 173 GLY A N 1
ATOM 1331 C CA . GLY A 1 173 ? -11.234 -8.979 1.741 1.00 98.56 173 GLY A CA 1
ATOM 1332 C C . GLY A 1 173 ? -9.949 -9.806 1.822 1.00 98.56 173 GLY A C 1
ATOM 1333 O O . GLY A 1 173 ? -9.819 -10.624 2.729 1.00 98.56 173 GLY A O 1
ATOM 1334 N N . ARG A 1 174 ? -8.977 -9.585 0.921 1.00 98.56 174 ARG A N 1
ATOM 1335 C CA . ARG A 1 174 ? -7.654 -10.230 1.015 1.00 98.56 174 ARG A CA 1
ATOM 1336 C C . ARG A 1 174 ? -6.909 -9.789 2.278 1.00 98.56 174 ARG A C 1
ATOM 1338 O O . ARG A 1 174 ? -6.365 -10.645 2.966 1.00 98.56 174 ARG A O 1
ATOM 1345 N N . ALA A 1 175 ? -6.931 -8.496 2.601 1.00 98.31 175 ALA A N 1
ATOM 1346 C CA . ALA A 1 175 ? -6.285 -7.968 3.801 1.00 98.31 175 ALA A CA 1
ATOM 1347 C C . ALA A 1 175 ? -6.906 -8.524 5.094 1.00 98.31 175 ALA A C 1
ATOM 1349 O O . ALA A 1 175 ? -6.181 -8.972 5.973 1.00 98.31 175 ALA A O 1
ATOM 1350 N N . LEU A 1 176 ? -8.239 -8.577 5.187 1.00 98.06 176 LEU A N 1
ATOM 1351 C CA . LEU A 1 176 ? -8.939 -9.081 6.378 1.00 98.06 176 LEU A CA 1
ATOM 1352 C C . LEU A 1 176 ? -8.820 -10.601 6.567 1.00 98.06 176 LEU A C 1
ATOM 1354 O O . LEU A 1 176 ? -8.953 -11.089 7.684 1.00 98.06 176 LEU A O 1
ATOM 1358 N N . ARG A 1 177 ? -8.565 -11.361 5.493 1.00 98.25 177 ARG A N 1
ATOM 1359 C CA . ARG A 1 177 ? -8.281 -12.807 5.562 1.00 98.25 177 ARG A CA 1
ATOM 1360 C C . ARG A 1 177 ? -6.800 -13.126 5.777 1.00 98.25 177 ARG A C 1
ATOM 1362 O O . ARG A 1 177 ? -6.447 -14.303 5.852 1.00 98.25 177 ARG A O 1
ATOM 1369 N N . ALA A 1 178 ? -5.928 -12.119 5.827 1.00 97.44 178 ALA A N 1
ATOM 1370 C CA . ALA A 1 178 ? -4.512 -12.333 6.086 1.00 97.44 178 ALA A CA 1
ATOM 1371 C C . ALA A 1 178 ? -4.315 -13.032 7.438 1.00 97.44 178 ALA A C 1
ATOM 1373 O O . ALA A 1 178 ? -5.085 -12.833 8.381 1.00 97.44 178 ALA A O 1
ATOM 1374 N N . LYS A 1 179 ? -3.253 -13.842 7.549 1.00 97.19 179 LYS A N 1
ATOM 1375 C CA . LYS A 1 179 ? -2.855 -14.409 8.843 1.00 97.19 179 LYS A CA 1
ATOM 1376 C C . LYS A 1 179 ? -2.695 -13.270 9.845 1.00 97.19 179 LYS A C 1
ATOM 1378 O O . LYS A 1 179 ? -2.093 -12.247 9.523 1.00 97.19 179 LYS A O 1
ATOM 1383 N N . ARG A 1 180 ? -3.215 -13.460 11.056 1.00 97.38 180 ARG A N 1
ATOM 1384 C CA . ARG A 1 180 ? -3.170 -12.448 12.115 1.00 97.38 180 ARG A CA 1
ATOM 1385 C C . ARG A 1 180 ? -1.726 -12.018 12.391 1.00 97.38 180 ARG A C 1
ATOM 1387 O O . ARG A 1 180 ? -0.842 -12.867 12.480 1.00 97.38 180 ARG A O 1
ATOM 1394 N N . ALA A 1 181 ? -1.511 -10.715 12.561 1.00 97.75 181 ALA A N 1
ATOM 1395 C CA . ALA A 1 181 ? -0.208 -10.183 12.942 1.00 97.75 181 ALA A CA 1
ATOM 1396 C C . ALA A 1 181 ? 0.253 -10.750 14.300 1.00 97.75 181 ALA A C 1
ATOM 1398 O O . ALA A 1 181 ? -0.581 -10.920 15.205 1.00 97.75 181 ALA A O 1
ATOM 1399 N N . PRO A 1 182 ? 1.565 -11.006 14.467 1.00 97.44 182 PRO A N 1
ATOM 1400 C CA . PRO A 1 182 ? 2.108 -11.692 15.640 1.00 97.44 182 PRO A CA 1
ATOM 1401 C C . PRO A 1 182 ? 1.955 -10.898 16.945 1.00 97.44 182 PRO A C 1
ATOM 1403 O O . PRO A 1 182 ? 2.037 -11.478 18.023 1.00 97.44 182 PRO A O 1
ATOM 1406 N N . MET A 1 183 ? 1.710 -9.585 16.875 1.00 96.31 183 MET A N 1
ATOM 1407 C CA . MET A 1 183 ? 1.673 -8.687 18.035 1.00 96.31 183 MET A CA 1
ATOM 1408 C C . MET A 1 183 ? 0.501 -7.696 17.939 1.00 96.31 183 MET A C 1
ATOM 1410 O O . MET A 1 183 ? -0.159 -7.603 16.901 1.00 96.31 183 MET A O 1
ATOM 1414 N N . THR A 1 184 ? 0.184 -7.014 19.042 1.00 97.75 184 THR A N 1
ATOM 1415 C CA . THR A 1 184 ? -0.754 -5.877 19.066 1.00 97.75 184 THR A CA 1
ATOM 1416 C C . THR A 1 184 ? -0.041 -4.587 18.680 1.00 97.75 184 THR A C 1
ATOM 1418 O O . THR A 1 184 ? 1.182 -4.494 18.784 1.00 97.75 184 THR A O 1
ATOM 1421 N N . ASP A 1 185 ? -0.804 -3.572 18.279 1.00 97.12 185 ASP A N 1
ATOM 1422 C CA . ASP A 1 185 ? -0.234 -2.277 17.910 1.00 97.12 185 ASP A CA 1
ATOM 1423 C C . ASP A 1 185 ? 0.475 -1.604 19.086 1.00 97.12 185 ASP A C 1
ATOM 1425 O O . ASP A 1 185 ? 1.549 -1.040 18.911 1.00 97.12 185 ASP A O 1
ATOM 1429 N N . GLU A 1 186 ? -0.084 -1.726 20.291 1.00 96.94 186 GLU A N 1
ATOM 1430 C CA . GLU A 1 186 ? 0.519 -1.222 21.527 1.00 96.94 186 GLU A CA 1
ATOM 1431 C C . GLU A 1 186 ? 1.907 -1.827 21.776 1.00 96.94 186 GLU A C 1
ATOM 1433 O O . GLU A 1 186 ? 2.859 -1.093 22.026 1.00 96.94 186 GLU A O 1
ATOM 1438 N N . ALA A 1 187 ? 2.050 -3.149 21.631 1.00 96.50 187 ALA A N 1
ATOM 1439 C CA . ALA A 1 187 ? 3.325 -3.828 21.850 1.00 96.50 187 ALA A CA 1
ATOM 1440 C C . ALA A 1 187 ? 4.390 -3.422 20.817 1.00 96.50 187 ALA A C 1
ATOM 1442 O O . ALA A 1 187 ? 5.571 -3.326 21.148 1.00 96.50 187 ALA A O 1
ATOM 1443 N N . VAL A 1 188 ? 3.982 -3.167 19.568 1.00 96.44 188 VAL A N 1
ATOM 1444 C CA . VAL A 1 188 ? 4.891 -2.668 18.526 1.00 96.44 188 VAL A CA 1
ATOM 1445 C C . VAL A 1 188 ? 5.314 -1.235 18.844 1.00 96.44 188 VAL A C 1
ATOM 1447 O O . VAL A 1 188 ? 6.511 -0.962 18.917 1.00 96.44 188 VAL A O 1
ATOM 1450 N N . LEU A 1 189 ? 4.355 -0.341 19.099 1.00 95.50 189 LEU A N 1
ATOM 1451 C CA . LEU A 1 189 ? 4.612 1.076 19.373 1.00 95.50 189 LEU A CA 1
ATOM 1452 C C . LEU A 1 189 ? 5.463 1.287 20.632 1.00 95.50 189 LEU A C 1
ATOM 1454 O O . LEU A 1 189 ? 6.373 2.109 20.610 1.00 95.50 189 LEU A O 1
ATOM 1458 N N . ALA A 1 190 ? 5.236 0.510 21.696 1.00 94.75 190 ALA A N 1
ATOM 1459 C CA . ALA A 1 190 ? 6.021 0.580 22.932 1.00 94.75 190 ALA A CA 1
ATOM 1460 C C . ALA A 1 190 ? 7.509 0.235 22.737 1.00 94.75 190 ALA A C 1
ATOM 1462 O O . ALA A 1 190 ? 8.342 0.584 23.570 1.00 94.75 190 ALA A O 1
ATOM 1463 N N . SER A 1 191 ? 7.844 -0.454 21.645 1.00 92.38 191 SER A N 1
ATOM 1464 C CA . SER A 1 191 ? 9.212 -0.862 21.318 1.00 92.38 191 SER A CA 1
ATOM 1465 C C . SER A 1 191 ? 9.903 0.013 20.277 1.00 92.38 191 SER A C 1
ATOM 1467 O O . SER A 1 191 ? 11.090 -0.183 20.010 1.00 92.38 191 SER A O 1
ATOM 1469 N N . MET A 1 192 ? 9.164 0.931 19.647 1.00 90.31 192 MET A N 1
ATOM 1470 C CA . MET A 1 192 ? 9.747 1.845 18.677 1.00 90.31 192 MET A CA 1
ATOM 1471 C C . MET A 1 192 ? 10.607 2.878 19.411 1.00 90.31 192 MET A C 1
ATOM 1473 O O . MET A 1 192 ? 10.236 3.315 20.505 1.00 90.31 192 MET A O 1
ATOM 1477 N N . PRO A 1 193 ? 11.750 3.286 18.830 1.00 86.94 193 PRO A N 1
ATOM 1478 C CA . PRO A 1 193 ? 12.497 4.409 19.369 1.00 86.94 193 PRO A CA 1
ATOM 1479 C C . PRO A 1 193 ? 11.561 5.614 19.450 1.00 86.94 193 PRO A C 1
ATOM 1481 O O . PRO A 1 193 ? 10.812 5.898 18.509 1.00 86.94 193 PRO A O 1
ATOM 1484 N N . LYS A 1 194 ? 11.565 6.295 20.600 1.00 80.75 194 LYS A N 1
ATOM 1485 C CA . LYS A 1 194 ? 10.802 7.534 20.746 1.00 80.75 194 LYS A CA 1
ATOM 1486 C C . LYS A 1 194 ? 11.296 8.513 19.678 1.00 80.75 194 LYS A C 1
ATOM 1488 O O . LYS A 1 194 ? 12.510 8.578 19.474 1.00 80.75 194 LYS A O 1
ATOM 1493 N N . PRO A 1 195 ? 10.396 9.252 19.006 1.00 77.31 195 PRO A N 1
ATOM 1494 C CA . PRO A 1 195 ? 10.825 10.309 18.110 1.00 77.31 195 PRO A CA 1
ATOM 1495 C C . PRO A 1 195 ? 11.762 11.229 18.885 1.00 77.31 195 PRO A C 1
ATOM 1497 O O . PRO A 1 195 ? 11.435 11.625 20.009 1.00 77.31 195 PRO A O 1
ATOM 1500 N N . GLU A 1 196 ? 12.918 11.548 18.308 1.00 77.19 196 GLU A N 1
ATOM 1501 C CA . GLU A 1 196 ? 13.718 12.633 18.855 1.00 77.19 196 GLU A CA 1
ATOM 1502 C C . GLU A 1 196 ? 12.836 13.887 18.898 1.00 77.19 196 GLU A C 1
ATOM 1504 O O . GLU A 1 196 ? 12.066 14.130 17.955 1.00 77.19 196 GLU A O 1
ATOM 1509 N N . PRO A 1 197 ? 12.870 14.654 20.001 1.00 78.19 197 PRO A N 1
ATOM 1510 C CA . PRO A 1 197 ? 12.140 15.905 20.060 1.00 78.19 197 PRO A CA 1
ATOM 1511 C C . PRO A 1 197 ? 12.560 16.750 18.857 1.00 78.19 197 PRO A C 1
ATOM 1513 O O . PRO A 1 197 ? 13.752 16.941 18.610 1.00 78.19 197 PRO A O 1
ATOM 1516 N N . LYS A 1 198 ? 11.576 17.217 18.074 1.00 74.31 198 LYS A N 1
ATOM 1517 C CA . LYS A 1 198 ? 11.857 18.147 16.977 1.00 74.31 198 LYS A CA 1
ATOM 1518 C C . LYS A 1 198 ? 12.658 19.313 17.564 1.00 74.31 198 LYS A C 1
ATOM 1520 O O . LYS A 1 198 ? 12.254 19.794 18.627 1.00 74.31 198 LYS A O 1
ATOM 1525 N N . PRO A 1 199 ? 13.743 19.764 16.905 1.00 77.06 199 PRO A N 1
ATOM 1526 C CA . PRO A 1 199 ? 14.460 20.950 17.342 1.00 77.06 199 PRO A CA 1
ATOM 1527 C C . PRO A 1 199 ? 13.444 22.060 17.580 1.00 77.06 199 PRO A C 1
ATOM 1529 O O . PRO A 1 199 ? 12.572 22.276 16.728 1.00 77.06 199 PRO A O 1
ATOM 1532 N N . GLU A 1 200 ? 13.511 22.704 18.746 1.00 78.19 200 GLU A N 1
ATOM 1533 C CA . GLU A 1 200 ? 12.663 23.861 19.001 1.00 78.19 200 GLU A CA 1
ATOM 1534 C C . GLU A 1 200 ? 12.844 24.842 17.838 1.00 78.19 200 GLU A C 1
ATOM 1536 O O . GLU A 1 200 ? 13.977 25.031 17.373 1.00 78.19 200 GLU A O 1
ATOM 1541 N N . PRO A 1 201 ? 11.750 25.414 17.303 1.00 79.19 201 PRO A N 1
ATOM 1542 C CA . PRO A 1 201 ? 11.870 26.405 16.256 1.00 79.19 201 PRO A CA 1
ATOM 1543 C C . PRO A 1 201 ? 12.801 27.498 16.769 1.00 79.19 201 PRO A C 1
ATOM 1545 O O . PRO A 1 201 ? 12.499 28.142 17.773 1.00 79.19 201 PRO A O 1
ATOM 1548 N N . ILE A 1 202 ? 13.948 27.662 16.104 1.00 83.31 202 ILE A N 1
ATOM 1549 C CA . ILE A 1 202 ? 14.903 28.718 16.425 1.00 83.31 202 ILE A CA 1
ATOM 1550 C C . ILE A 1 202 ? 14.104 30.014 16.391 1.00 83.31 202 ILE A C 1
ATOM 1552 O O . ILE A 1 202 ? 13.515 30.348 15.357 1.00 83.31 202 ILE A O 1
ATOM 1556 N N . ALA A 1 203 ? 14.022 30.688 17.541 1.00 80.06 203 ALA A N 1
ATOM 1557 C CA . ALA A 1 203 ? 13.309 31.947 17.640 1.00 80.06 203 ALA A CA 1
ATOM 1558 C C . ALA A 1 203 ? 13.822 32.873 16.527 1.00 80.06 203 ALA A C 1
ATOM 1560 O O . ALA A 1 203 ? 15.039 32.940 16.312 1.00 80.06 203 ALA A O 1
ATOM 1561 N N . PRO A 1 204 ? 12.927 33.546 15.781 1.00 77.69 204 PRO A N 1
ATOM 1562 C CA . PRO A 1 204 ? 13.362 34.482 14.760 1.00 77.69 204 PRO A CA 1
ATOM 1563 C C . PRO A 1 204 ? 14.319 35.492 15.406 1.00 77.69 204 PRO A C 1
ATOM 1565 O O . PRO A 1 204 ? 14.073 35.906 16.544 1.00 77.69 204 PRO A O 1
ATOM 1568 N N . PRO A 1 205 ? 15.418 35.866 14.727 1.00 80.31 205 PRO A N 1
ATOM 1569 C CA . PRO A 1 205 ? 16.355 36.833 15.274 1.00 80.31 205 PRO A CA 1
ATOM 1570 C C . PRO A 1 205 ? 15.582 38.091 15.661 1.00 80.31 205 PRO A C 1
ATOM 1572 O O . PRO A 1 205 ? 14.784 38.599 14.869 1.00 80.31 205 PRO A O 1
ATOM 1575 N N . SER A 1 206 ? 15.790 38.555 16.895 1.00 81.75 206 SER A N 1
ATOM 1576 C CA . SER A 1 206 ? 15.209 39.792 17.406 1.00 81.75 206 SER A CA 1
ATOM 1577 C C . SER A 1 206 ? 15.429 40.889 16.370 1.00 81.75 206 SER A C 1
ATOM 1579 O O . SER A 1 206 ? 16.572 41.173 16.005 1.00 81.75 206 SER A O 1
ATOM 1581 N N . GLY A 1 207 ? 14.338 41.450 15.846 1.00 79.88 207 GLY A N 1
ATOM 1582 C CA . GLY A 1 207 ? 14.413 42.518 14.856 1.00 79.88 207 GLY A CA 1
ATOM 1583 C C . GLY A 1 207 ? 15.261 43.688 15.373 1.00 79.88 207 GLY A C 1
ATOM 1584 O O . GLY A 1 207 ? 15.362 43.879 16.590 1.00 79.88 207 GLY A O 1
ATOM 1585 N N . PRO A 1 208 ? 15.890 44.464 14.476 1.00 77.88 208 PRO A N 1
ATOM 1586 C CA . PRO A 1 208 ? 16.692 45.610 14.876 1.00 77.88 208 PRO A CA 1
ATOM 1587 C C . PRO A 1 208 ? 15.858 46.586 15.727 1.00 77.88 208 PRO A C 1
ATOM 1589 O O . PRO A 1 208 ? 14.661 46.752 15.467 1.00 77.88 208 PRO A O 1
ATOM 1592 N N . PRO A 1 209 ? 16.463 47.226 16.744 1.00 75.00 209 PRO A N 1
ATOM 1593 C CA . PRO A 1 209 ? 15.771 48.196 17.581 1.00 75.00 209 PRO A CA 1
ATOM 1594 C C . PRO A 1 209 ? 15.196 49.321 16.716 1.00 75.00 209 PRO A C 1
ATOM 1596 O O . PRO A 1 209 ? 15.858 49.819 15.805 1.00 75.00 209 PRO A O 1
ATOM 1599 N N . ALA A 1 210 ? 13.947 49.698 16.998 1.00 73.19 210 ALA A N 1
ATOM 1600 C CA . ALA A 1 210 ? 13.262 50.778 16.303 1.00 73.19 210 ALA A CA 1
ATOM 1601 C C . ALA A 1 210 ? 14.092 52.068 16.392 1.00 73.19 210 ALA A C 1
ATOM 1603 O O . ALA A 1 210 ? 14.466 52.497 17.485 1.00 73.19 210 ALA A O 1
ATOM 1604 N N . ALA A 1 211 ? 14.382 52.674 15.239 1.00 72.31 211 ALA A N 1
ATOM 1605 C CA . ALA A 1 211 ? 15.026 53.976 15.170 1.00 72.31 211 ALA A CA 1
ATOM 1606 C C . ALA A 1 211 ? 14.138 55.006 15.883 1.00 72.31 211 ALA A C 1
ATOM 1608 O O . ALA A 1 211 ? 12.989 55.222 15.497 1.00 72.31 211 ALA A O 1
ATOM 1609 N N . GLY A 1 212 ? 14.659 55.594 16.960 1.00 70.25 212 GLY A N 1
ATOM 1610 C CA . GLY A 1 212 ? 13.985 56.662 17.684 1.00 70.25 212 GLY A CA 1
ATOM 1611 C C . GLY A 1 212 ? 13.852 57.895 16.796 1.00 70.25 212 GLY A C 1
ATOM 1612 O O . GLY A 1 212 ? 14.849 58.415 16.301 1.00 70.25 212 GLY A O 1
ATOM 1613 N N . ASN A 1 213 ? 12.620 58.363 16.607 1.00 66.38 213 AS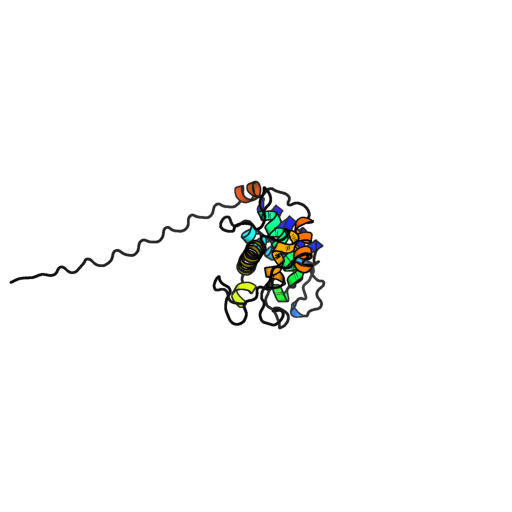N A N 1
ATOM 1614 C CA . ASN A 1 213 ? 12.346 59.661 16.003 1.00 66.38 213 ASN A CA 1
ATOM 1615 C C . ASN A 1 213 ? 12.756 60.757 16.993 1.00 66.38 213 ASN A C 1
ATOM 1617 O O . ASN A 1 213 ? 12.018 61.054 17.933 1.00 66.38 213 ASN A O 1
ATOM 1621 N N . GLY A 1 214 ? 13.935 61.341 16.786 1.00 63.78 214 GLY A N 1
ATOM 1622 C CA . GLY A 1 214 ? 14.308 62.611 17.398 1.00 63.78 214 GLY A CA 1
ATOM 1623 C C . GLY A 1 214 ? 13.549 63.746 16.715 1.00 63.78 214 GLY A C 1
ATOM 1624 O O . GLY A 1 214 ? 13.824 64.057 15.560 1.00 63.78 214 GLY A O 1
ATOM 1625 N N . ASN A 1 215 ? 12.585 64.329 17.425 1.00 68.00 215 ASN A N 1
ATOM 1626 C CA . ASN A 1 215 ? 12.055 65.658 17.138 1.00 68.00 215 ASN A CA 1
ATOM 1627 C C . ASN A 1 215 ? 12.792 66.629 18.063 1.00 68.00 215 ASN A 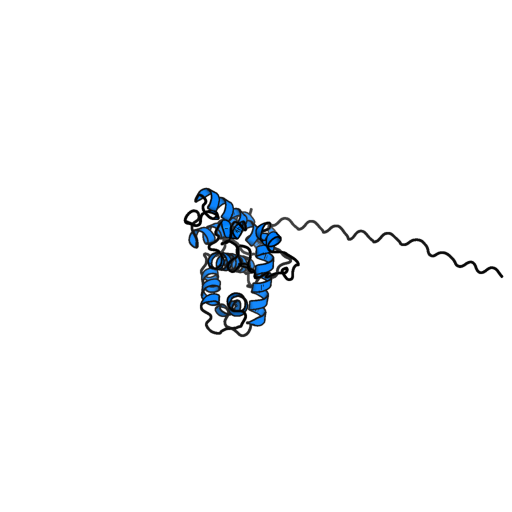C 1
ATOM 1629 O O . ASN A 1 215 ? 12.479 66.661 19.252 1.00 68.00 215 ASN A O 1
ATOM 1633 N N . ASP A 1 216 ? 13.718 67.410 17.517 1.00 66.19 216 ASP A N 1
ATOM 1634 C CA . ASP A 1 216 ? 14.197 68.630 18.165 1.00 66.19 216 ASP A CA 1
ATOM 1635 C C . ASP A 1 216 ? 13.629 69.832 17.401 1.00 66.19 216 ASP A C 1
ATOM 1637 O O . ASP A 1 216 ? 13.734 69.914 16.172 1.00 66.19 216 ASP A O 1
ATOM 1641 N N . SER A 1 217 ? 12.962 70.698 18.166 1.00 65.50 217 SER A N 1
ATOM 1642 C CA . SER A 1 217 ? 12.385 71.990 17.772 1.00 65.50 217 SER A CA 1
ATOM 1643 C C . SER A 1 217 ? 13.402 73.118 17.896 1.00 65.50 217 SER A C 1
ATOM 1645 O O . SER A 1 217 ? 14.278 73.018 18.784 1.00 65.50 217 SER A O 1
#

Sequence (217 aa):
MPMDSIIAWAVSLMVAWAPPGLSLIKDAIETPEEGRARYHEIARAAAQVAYDPEQKPVFGGPRGRAETLALLLSIASYESGYRRDVDLGLGKLARGEGVDSCLLQVRVGAGKTREGWSHDDLVKDREKCFRAGLSLIRKSFGACRKQALLDRLSAYTRGRCIEDDKLSRARIGRALRAKRAPMTDEAVLASMPKPEPKPEPIAPPSGPPAAGNGNDS

pLDDT: mean 94.56, std 7.82, range [63.78, 98.88]

Foldseek 3Di:
DLLVLLLVLQLVLLCVLAQAQPDPPPQQHDHSVVLSVVSSVLSSLLLCLLLPPVDDAPADDQCSSSLSSLLLSLLLCVQPVSGPCLLQVHDDPNQPVVQFGHSNRHGQRPAAQPVRHDRNRCSVHVNNVNNSNRVLLSVLLVQQVVADPQQSCCCVVPVDRDHPPPVSNSSSVSSVPRDDRPGTSVVSNVPDPDPDPDPDPDPPPDDDPDDDDDDDD

Secondary structure (DSSP, 8-state):
-HHHHHHHHHHHHHHHHS-TT---SGGG---HHHHHHHHHHHHHHHHHHHH-TTSPPSS-STTHHHHHHHHHHHHHHHHHTT-HHHHHT-SGGGGTTTTEETTTTEE-TTS--TTS--HHHHHH-HHHHHHHHHHHHHHHHHHTTTS-GGGTTHHHHHSS--TT-HHHHHHHHHHHTSPPPSS-HHHHHTTSPPPPPPPPPPPPPPPPPPPP-----

Organism: Sorangium cellulosum (NCBI:txid56)

Radius of gyration: 21.53 Å; chains: 1; bounding box: 39×88×43 Å

=== Feature glossary ===
The features interleaved in this record are:

— What the protein is —

Sequence gives the chain of amino acids in standard one-letter code (A=alanine, C=cysteine, …, Y=tyrosine), read N→C. It is the only feature that is directly encoded by the gene; all structural features are derived from the folded form of this sequence.

Database cross-references. InterPro integrates a dozen domain/family signature databases into unified entries with residue-range hits. GO terms attach function/process/location labels with evidence codes. CATH codes position the fold in a four-level structural taxonomy. Organism is the NCBI-taxonomy species name.

— Where its atoms are —

Atomic coordinates in PDBx/mmCIF format — the same representation the Protein Data Bank distributes. Each line of the _atom_site loop places one backbone atom in Cartesian space (units: ångströms, origin: arbitrary).

The six renders are orthographic views along the three Cartesian axes in both directions. Representation (cartoon, sticks, or surface) and color scheme (sequence-rainbow or by-chain) vary across proteins so the training set covers all the common visualization conventions.

— Local backbone conformation —

Eight-state secondary structure (DSSP): H is the canonical α-helix, G the tighter 3₁₀-helix, I the wider π-helix; E/B are β-structure, T and S are turns and bends, and '-' is everything else. DSSP derives these from the pattern of main-chain N–H···O=C hydrogen bonds, not from the sequence.

P-SEA three-state annotation labels each residue as helix, strand, or coil based purely on the geometry of the Cα trace. It serves as a fallback when the full backbone (and thus DSSP) is unavailable.

The φ/ψ torsion pair specifies the backbone conformation at each residue. φ rotates about the N–Cα bond, ψ about the Cα–C bond. Steric clashes forbid most of the (φ, ψ) plane — the allowed regions (α-helix basin, β-sheet basin, left-handed helix) are the Ramachandran-allowed regions.

— Global shape and packing —

The geometric summary reports three shape descriptors. Rg (radius of gyration) measures how spread out the Cα atoms are about their centre of mass; compact globular proteins have small Rg, elongated or unfolded ones large. Cα contacts (<8 Å, |i−j|>4) count long-range residue pairs in spatial proximity — high for tightly packed folds, near zero for rods or random coil. The bounding-box extents give the protein's footprint along x, y, z in Å.

Solvent-accessible surface area (SASA) is the area in Å² traced out by the centre of a 1.4 Å probe sphere (a water molecule) rolled over the protein's van der Waals surface (Shrake–Rupley / Lee–Richards construction). Buried residues have near-zero SASA; fully exposed residues can exceed 200 Å². The total SASA scales roughly with the number of surface residues.

The contact map is a binary N×N matrix image: pixel (i, j) is dark where Cα_i and Cα_j are within 8 Å and |i−j|>4. Because the |i−j|>4 filter removes local helical contacts, off-diagonal stripes parallel to the main diagonal indicate parallel β-sheets; stripes perpendicular to it indicate antiparallel β-sheets. The Ramachandran plot scatters every residue's (φ, ψ) pair against the sterically allowed regions. The PAE heatmap renders the predicted-aligned-error matrix.

— Structural neighborhood —

3Di is Foldseek's structural alphabet. Each residue is assigned one of twenty discrete states based on how its Cα sits relative to its spatial (not sequential) neighbors. Aligning 3Di strings finds structural homologs roughly as well as full 3D superposition, but orders of magnitude faster.

Nearest PDB neighbors are the top structural matches found by Foldseek when searching this structure against the entire Protein Data Bank. Each hit reports a TM-score (0 to 1; >0.5 almost always implies the same fold) and an E-value. These are *structural* homologs — they may share no detectable sequence similarity.

— Confidence and disorder —

For AlphaFold models, the B-factor field carries pLDDT — the model's own estimate of local accuracy on a 0–100 scale. Regions with pLDDT<50 should be treated as essentially unmodeled; they often correspond to intrinsically disordered segments.

Crystallographic B-factors measure how much each atom's electron density is smeared out, in Å². They rise in mobile loops and surface residues and fall in the buried interior. In AlphaFold models this column is repurposed to hold pLDDT instead.

Predicted aligned error is AlphaFold's pairwise confidence. Unlike pLDDT (per-residue), PAE is per-residue-pair and captures whether two parts of the structure are correctly placed relative to each other. Units are ångströms of expected positional error.